Protein AF-A0A8T2HTM2-F1 (afdb_monomer)

Nearest PDB structures (foldseek):
  7n6g-assembly1_0A  TM=6.733E-01  e=2.653E-05  Chlamydomonas reinhardtii
  3au3-assembly1_A  TM=6.700E-01  e=3.590E-04  Homo sapiens
  3nmx-assembly1_A  TM=7.239E-01  e=1.504E-03  Homo sapiens
  5iz9-assembly1_A  TM=6.969E-01  e=1.159E-03  Homo sapiens
  3nmx-assembly2_B  TM=7.088E-01  e=1.504E-03  Homo sapiens

Solvent-accessible surface area (backbone atoms only — not comparable to full-atom values): 15487 Å² total; per-residue (Å²): 132,80,78,78,72,57,70,61,67,70,38,58,67,29,48,44,89,86,45,56,66,69,50,29,26,51,31,24,42,49,48,21,54,42,36,71,38,101,75,43,74,92,75,60,84,67,48,39,58,44,39,58,54,36,54,77,74,53,58,71,84,28,38,32,28,32,40,37,23,49,36,32,35,38,78,72,28,72,65,34,37,53,39,33,56,76,67,40,43,40,63,58,38,34,60,52,47,69,64,43,70,84,69,74,75,64,85,88,78,66,88,55,81,82,60,50,63,63,60,52,35,45,51,40,36,42,44,31,36,32,46,32,54,12,56,43,17,53,80,37,70,66,33,32,46,46,29,52,76,43,48,32,49,47,56,40,44,72,39,32,37,75,73,48,57,70,67,47,28,39,33,19,36,50,17,52,35,34,33,40,72,59,61,68,68,50,37,55,44,31,54,76,53,43,38,50,60,30,34,30,47,42,49,53,72,54,75,84,44,56,70,50,41,48,39,31,53,51,38,47,51,55,50,34,64,91,29,66,66,46,31,29,51,39,29,59,34,78,56,24,53,40,33,34,58,47,41,50,67,50,88,87,45,70,65,53,19,50,52,32,46,51,50,52,52,50,32,70,68,34,78,80,10,40,66,41,37,56,51,36,51,53,52,36,48,52,51,52,55,54,54,58,68,75,77,113

pLDDT: mean 88.99, std 13.49, range [41.53, 98.25]

Foldseek 3Di:
DPPPPDPLVVLLVCLDPPHDLVSLQVSLQVLLVQLPDPDHDPDCPCVLVSLLVSCVRDDLLRNLSSLSNLLSCLVRDPNSLVCCLVSLVLLSLLVLLVPLDQPLPDPPDDPPPVPPSNVVSSVSSLLSSLSSLLSQQQPDPSSLVSNVVSVVLLSLLVQLAPSHDPSSNLSSLSSLLSNLVDDPSSLVSNVVSVSLLSLLNQLQPDVVSVSSLLSSLSSLVSSLVVDLPSLQCQLQHPCSLLSLVVQLPDPPDPSSNVSSVVSLVSSCPRPNNPVSNVVNVVVSVVVVVVVVVVVD

Sequence (296 aa):
MSESVDPLSRIVKHLDTGAPPADQAAACATIAILCSQPTPPENLDGVCAKLLNLLAGSEEGVKPNVIAAISAGMEVSEQVYKDAITGGAAQKLVPLLTSAAPTAAAAENSTDQQKQPEVSASRQIILNSLTALGALGECSEEGRTSVLEAGGVPAVVAYCSPEHDVLIQEAAVDSICKLMSSGSGVKEAAEKAGIVSKLAELLSADQRKAEITVRALLGLGMVMAGSEQAQLELASAPGAVGALLSLMRQGDDGDIQHIAAGLFSGLASAPAAKEALAAAMRDAQKTAEATAKYVT

Radius of gyration: 21.96 Å; Cα contacts (8 Å, |Δi|>4): 406; chains: 1; bounding box: 68×34×60 Å

Mean predicted aligned error: 6.31 Å

Structure (mmCIF, N/CA/C/O backbone):
data_AF-A0A8T2HTM2-F1
#
_entry.id   AF-A0A8T2HTM2-F1
#
loop_
_atom_site.group_PDB
_atom_site.id
_atom_site.type_symbol
_atom_site.label_atom_id
_atom_site.label_alt_id
_atom_site.label_comp_id
_atom_site.label_asym_id
_atom_site.label_entity_id
_atom_site.label_seq_id
_atom_site.pdbx_PDB_ins_code
_atom_site.Cartn_x
_atom_site.Cartn_y
_atom_site.Cartn_z
_atom_site.occupancy
_atom_site.B_iso_or_equiv
_atom_site.auth_seq_id
_atom_site.auth_comp_id
_atom_site.auth_asym_id
_atom_site.auth_atom_id
_atom_site.pdbx_PDB_model_num
ATOM 1 N N . MET A 1 1 ? 33.139 -19.600 -30.888 1.00 45.28 1 MET A N 1
ATOM 2 C CA . MET A 1 1 ? 32.525 -19.254 -29.592 1.00 45.28 1 MET A CA 1
ATOM 3 C C . MET A 1 1 ? 31.295 -18.435 -29.923 1.00 45.28 1 MET A C 1
ATOM 5 O O . MET A 1 1 ? 31.455 -17.346 -30.451 1.00 45.28 1 MET A O 1
ATOM 9 N N . SER A 1 2 ? 30.096 -19.005 -29.796 1.00 46.28 2 SER A N 1
ATOM 10 C CA . SER A 1 2 ? 28.864 -18.236 -29.981 1.00 46.28 2 SER A CA 1
ATOM 11 C C . SER A 1 2 ? 28.732 -17.310 -28.782 1.00 46.28 2 SER A C 1
ATOM 13 O O . SER A 1 2 ? 28.625 -17.806 -27.661 1.00 46.28 2 SER A O 1
ATOM 15 N N . GLU A 1 3 ? 28.778 -15.997 -28.996 1.00 49.69 3 GLU A N 1
ATOM 16 C CA . GLU A 1 3 ? 28.312 -15.054 -27.984 1.00 49.69 3 GLU A CA 1
ATOM 17 C C . GLU A 1 3 ? 26.888 -15.467 -27.619 1.00 49.69 3 GLU A C 1
ATOM 19 O O . GLU A 1 3 ? 25.977 -15.452 -28.451 1.00 49.69 3 GLU A O 1
ATOM 24 N N . SER A 1 4 ? 26.725 -15.946 -26.389 1.00 55.75 4 SER A N 1
ATOM 25 C CA . SER A 1 4 ? 25.421 -16.122 -25.777 1.00 55.75 4 SER A CA 1
ATOM 26 C C . SER A 1 4 ? 24.817 -14.729 -25.685 1.00 55.75 4 SER A C 1
ATOM 28 O O . SER A 1 4 ? 25.101 -13.997 -24.742 1.00 55.75 4 SER A O 1
ATOM 30 N N . VAL A 1 5 ? 24.068 -14.326 -26.713 1.00 65.12 5 VAL A N 1
ATOM 31 C CA . VAL A 1 5 ? 23.350 -13.053 -26.704 1.00 65.12 5 VAL A CA 1
ATOM 32 C C . VAL A 1 5 ? 22.396 -13.107 -25.525 1.00 65.12 5 VAL A C 1
ATOM 34 O O . VAL A 1 5 ? 21.459 -13.908 -25.536 1.00 65.12 5 VAL A O 1
ATOM 37 N N . ASP A 1 6 ? 22.673 -12.278 -24.525 1.00 79.56 6 ASP A N 1
ATOM 38 C CA . ASP A 1 6 ? 21.862 -12.138 -23.327 1.00 79.56 6 ASP A CA 1
ATOM 39 C C . ASP A 1 6 ? 20.380 -11.955 -23.725 1.00 79.56 6 ASP A C 1
ATOM 41 O O . ASP A 1 6 ? 20.059 -11.017 -24.469 1.00 79.56 6 ASP A O 1
ATOM 45 N N . PRO A 1 7 ? 19.471 -12.858 -23.309 1.00 81.31 7 PRO A N 1
ATOM 46 C CA . PRO A 1 7 ? 18.052 -12.777 -23.639 1.00 81.31 7 PRO A CA 1
ATOM 47 C C . PRO A 1 7 ? 17.425 -11.424 -23.292 1.00 81.31 7 PRO A C 1
ATOM 49 O O . PRO A 1 7 ? 16.568 -10.951 -24.042 1.00 81.31 7 PRO A O 1
ATOM 52 N N . LEU A 1 8 ? 17.883 -10.769 -22.221 1.00 87.94 8 LEU A N 1
ATOM 53 C CA . LEU A 1 8 ? 17.363 -9.472 -21.806 1.00 87.94 8 LEU A CA 1
ATOM 54 C C . LEU A 1 8 ? 17.698 -8.375 -22.824 1.00 87.94 8 LEU A C 1
ATOM 56 O O . LEU A 1 8 ? 16.805 -7.620 -23.210 1.00 87.94 8 LEU A O 1
ATOM 60 N N . SER A 1 9 ? 18.923 -8.334 -23.356 1.00 87.38 9 SER A N 1
ATOM 61 C CA . SER A 1 9 ? 19.307 -7.377 -24.409 1.00 87.38 9 SER A CA 1
ATOM 62 C C . SER A 1 9 ? 18.376 -7.406 -25.635 1.00 87.38 9 SER A C 1
ATOM 64 O O . SER A 1 9 ? 18.071 -6.369 -26.231 1.00 87.38 9 SER A O 1
ATOM 66 N N . ARG A 1 10 ? 17.851 -8.590 -25.990 1.00 88.50 10 ARG A N 1
ATOM 67 C CA . ARG A 1 10 ? 16.891 -8.756 -27.094 1.00 88.50 10 ARG A CA 1
ATOM 68 C C . ARG A 1 10 ? 15.500 -8.250 -26.751 1.00 88.50 10 ARG A C 1
ATOM 70 O O . ARG A 1 10 ? 14.779 -7.893 -27.672 1.00 88.50 10 ARG A O 1
ATOM 77 N N . ILE A 1 11 ? 15.120 -8.248 -25.479 1.00 92.94 11 ILE A N 1
ATOM 78 C CA . ILE A 1 11 ? 13.822 -7.753 -25.015 1.00 92.94 11 ILE A CA 1
ATOM 79 C C . ILE A 1 11 ? 13.874 -6.228 -24.884 1.00 92.94 11 ILE A C 1
ATOM 81 O O . ILE A 1 11 ? 12.982 -5.535 -25.362 1.00 92.94 11 ILE A O 1
ATOM 85 N N . VAL A 1 12 ? 14.966 -5.691 -24.333 1.00 93.19 12 VAL A N 1
ATOM 86 C CA . VAL A 1 12 ? 15.137 -4.258 -24.049 1.00 93.19 12 VAL A CA 1
ATOM 87 C C . VAL A 1 12 ? 15.044 -3.378 -25.300 1.00 93.19 12 VAL A C 1
ATOM 89 O O . VAL A 1 12 ? 14.532 -2.264 -25.217 1.00 93.19 12 VAL A O 1
ATOM 92 N N . LYS A 1 13 ? 15.456 -3.868 -26.477 1.00 91.56 13 LYS A N 1
ATOM 93 C CA . LYS A 1 13 ? 15.298 -3.129 -27.749 1.00 91.56 13 LYS A CA 1
ATOM 94 C C . LYS A 1 13 ? 13.832 -2.828 -28.106 1.00 91.56 13 LYS A C 1
ATOM 96 O O . LYS A 1 13 ? 13.564 -1.902 -28.859 1.00 91.56 13 LYS A O 1
ATOM 101 N N . HIS A 1 14 ? 12.884 -3.614 -27.591 1.00 94.12 14 HIS A N 1
ATOM 102 C CA . HIS A 1 14 ? 11.454 -3.410 -27.828 1.00 94.12 14 HIS A CA 1
ATOM 103 C C . HIS A 1 14 ? 10.836 -2.386 -26.865 1.00 94.12 14 HIS A C 1
ATOM 105 O O . HIS A 1 14 ? 9.670 -2.047 -27.023 1.00 94.12 14 HIS A O 1
ATOM 111 N N . LEU A 1 15 ? 11.604 -1.859 -25.902 1.00 93.06 15 LEU A N 1
ATOM 112 C CA . LEU A 1 15 ? 11.170 -0.763 -25.027 1.00 93.06 15 LEU A CA 1
ATOM 113 C C . LEU A 1 15 ? 11.326 0.620 -25.674 1.00 93.06 15 LEU A C 1
ATOM 115 O O . LEU A 1 15 ? 10.903 1.619 -25.096 1.00 93.06 15 LEU A O 1
ATOM 119 N N . ASP A 1 16 ? 11.969 0.702 -26.839 1.00 90.00 16 ASP A N 1
ATOM 120 C CA . ASP A 1 16 ? 12.174 1.973 -27.522 1.00 90.00 16 ASP A CA 1
ATOM 121 C C . ASP A 1 16 ? 10.830 2.541 -28.012 1.00 90.00 16 ASP A C 1
ATOM 123 O O . ASP A 1 16 ? 9.940 1.814 -28.459 1.00 90.00 16 ASP A O 1
ATOM 127 N N . THR A 1 17 ? 10.680 3.867 -27.961 1.00 75.81 17 THR A N 1
ATOM 128 C CA . THR A 1 17 ? 9.414 4.564 -28.262 1.00 75.81 17 THR A CA 1
ATOM 129 C C . THR A 1 17 ? 8.926 4.386 -29.703 1.00 75.81 17 THR A C 1
ATOM 131 O O . THR A 1 17 ? 7.766 4.661 -29.987 1.00 75.81 17 THR A O 1
ATOM 134 N N . GLY A 1 18 ? 9.788 3.917 -30.612 1.00 83.69 18 GLY A N 1
ATOM 135 C CA . GLY A 1 18 ? 9.435 3.598 -31.998 1.00 83.69 18 GLY A CA 1
ATOM 136 C C . GLY A 1 18 ? 8.921 2.171 -32.225 1.00 83.69 18 GLY A C 1
ATOM 137 O O . GLY A 1 18 ? 8.529 1.854 -33.347 1.00 83.69 18 GLY A O 1
ATOM 138 N N . ALA A 1 19 ? 8.949 1.299 -31.213 1.00 91.75 19 ALA A N 1
ATOM 139 C CA . ALA A 1 19 ? 8.414 -0.056 -31.324 1.00 91.75 19 ALA A CA 1
ATOM 140 C C . ALA A 1 19 ? 6.869 -0.055 -31.294 1.00 91.75 19 ALA A C 1
ATOM 142 O O . ALA A 1 19 ? 6.272 0.818 -30.662 1.00 91.75 19 ALA A O 1
ATOM 143 N N . PRO A 1 20 ? 6.199 -1.026 -31.946 1.00 94.94 20 PRO A N 1
ATOM 144 C CA . PRO A 1 20 ? 4.749 -1.173 -31.852 1.00 94.94 20 PRO A CA 1
ATOM 145 C C . PRO A 1 20 ? 4.275 -1.316 -30.390 1.00 94.94 20 PRO A C 1
ATOM 147 O O . PRO A 1 20 ? 4.921 -2.039 -29.628 1.00 94.94 20 PRO A O 1
ATOM 150 N N . PRO A 1 21 ? 3.125 -0.731 -29.995 1.00 94.31 21 PRO A N 1
ATOM 151 C CA . PRO A 1 21 ? 2.608 -0.836 -28.625 1.00 94.31 21 PRO A CA 1
ATOM 152 C C . PRO A 1 21 ? 2.445 -2.279 -28.125 1.00 94.31 21 PRO A C 1
ATOM 154 O O . PRO A 1 21 ? 2.716 -2.575 -26.964 1.00 94.31 21 PRO A O 1
ATOM 157 N N . ALA A 1 22 ? 2.060 -3.204 -29.010 1.00 93.94 22 ALA A N 1
ATOM 158 C CA . ALA A 1 22 ? 1.960 -4.626 -28.679 1.00 93.94 22 ALA A CA 1
ATOM 159 C C . ALA A 1 22 ? 3.324 -5.244 -28.319 1.00 93.94 22 ALA A C 1
ATOM 161 O O . ALA A 1 22 ? 3.420 -6.006 -27.356 1.00 93.94 22 ALA A O 1
ATOM 162 N N . ASP A 1 23 ? 4.382 -4.875 -29.047 1.00 95.69 23 ASP A N 1
ATOM 163 C CA . ASP A 1 23 ? 5.746 -5.342 -28.788 1.00 95.69 23 ASP A CA 1
ATOM 164 C C . ASP A 1 23 ? 6.281 -4.751 -27.479 1.00 95.69 23 ASP A C 1
ATOM 166 O O . ASP A 1 23 ? 6.903 -5.461 -26.692 1.00 95.69 23 ASP A O 1
ATOM 170 N N . GLN A 1 24 ? 5.996 -3.470 -27.219 1.00 96.69 24 GLN A N 1
ATOM 171 C CA . GLN A 1 24 ? 6.338 -2.797 -25.963 1.00 96.69 24 GLN A CA 1
ATOM 172 C C . GLN A 1 24 ? 5.656 -3.473 -24.768 1.00 96.69 24 GLN A C 1
ATOM 174 O O . GLN A 1 24 ? 6.320 -3.828 -23.795 1.00 96.69 24 GLN A O 1
ATOM 179 N N . ALA A 1 25 ? 4.343 -3.712 -24.854 1.00 94.94 25 ALA A N 1
ATOM 180 C CA . ALA A 1 25 ? 3.585 -4.391 -23.808 1.00 94.94 25 ALA A CA 1
ATOM 181 C C . ALA A 1 25 ? 4.120 -5.809 -23.548 1.00 94.94 25 ALA A C 1
ATOM 183 O O . ALA A 1 25 ? 4.345 -6.177 -22.393 1.00 94.94 25 ALA A O 1
ATOM 184 N N . ALA A 1 26 ? 4.388 -6.581 -24.607 1.00 95.62 26 ALA A N 1
ATOM 185 C CA . ALA A 1 26 ? 4.958 -7.921 -24.500 1.00 95.62 26 ALA A CA 1
ATOM 186 C C . ALA A 1 26 ? 6.367 -7.906 -23.885 1.00 95.62 26 ALA A C 1
ATOM 188 O O . ALA A 1 26 ? 6.683 -8.751 -23.045 1.00 95.62 26 ALA A O 1
ATOM 189 N N . ALA A 1 27 ? 7.204 -6.935 -24.255 1.00 96.75 27 ALA A N 1
ATOM 190 C CA . ALA A 1 27 ? 8.538 -6.772 -23.692 1.00 96.75 27 ALA A CA 1
ATOM 191 C C . ALA A 1 27 ? 8.484 -6.450 -22.193 1.00 96.75 27 ALA A C 1
ATOM 193 O O . ALA A 1 27 ? 9.158 -7.112 -21.406 1.00 96.75 27 ALA A O 1
ATOM 194 N N . CYS A 1 28 ? 7.637 -5.503 -21.782 1.00 97.19 28 CYS A N 1
ATOM 195 C CA . CYS A 1 28 ? 7.432 -5.172 -20.373 1.00 97.19 28 CYS A CA 1
ATOM 196 C C . CYS A 1 28 ? 6.901 -6.367 -19.570 1.00 97.19 28 CYS A C 1
ATOM 198 O O . CYS A 1 28 ? 7.454 -6.686 -18.520 1.00 97.19 28 CYS A O 1
ATOM 200 N N . ALA A 1 29 ? 5.892 -7.078 -20.082 1.00 96.06 29 ALA A N 1
ATOM 201 C CA . ALA A 1 29 ? 5.366 -8.277 -19.431 1.00 96.06 29 ALA A CA 1
ATOM 202 C C . ALA A 1 29 ? 6.442 -9.367 -19.289 1.00 96.06 29 ALA A C 1
ATOM 204 O O . ALA A 1 29 ? 6.560 -9.996 -18.240 1.00 96.06 29 ALA A O 1
ATOM 205 N N . THR A 1 30 ? 7.275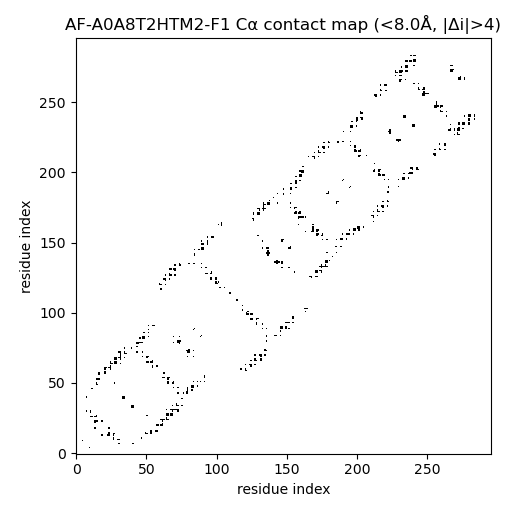 -9.552 -20.317 1.00 96.62 30 THR A N 1
ATOM 206 C CA . THR A 1 30 ? 8.385 -10.513 -20.276 1.00 96.62 30 THR A CA 1
ATOM 207 C C . THR A 1 30 ? 9.423 -10.121 -19.227 1.00 96.62 30 THR A C 1
ATOM 209 O O . THR A 1 30 ? 9.885 -10.986 -18.489 1.00 96.62 30 THR A O 1
ATOM 212 N N . ILE A 1 31 ? 9.766 -8.834 -19.112 1.00 96.62 31 ILE A N 1
ATOM 213 C CA . ILE A 1 31 ? 10.677 -8.342 -18.066 1.00 96.62 31 ILE A CA 1
ATOM 214 C C . ILE A 1 31 ? 10.096 -8.616 -16.679 1.00 96.62 31 ILE A C 1
ATOM 216 O O . ILE A 1 31 ? 10.800 -9.173 -15.843 1.00 96.62 31 ILE A O 1
ATOM 220 N N . ALA A 1 32 ? 8.817 -8.302 -16.451 1.00 96.56 32 ALA A N 1
ATOM 221 C CA . ALA A 1 32 ? 8.160 -8.592 -15.178 1.00 96.56 32 ALA A CA 1
ATOM 222 C C . ALA A 1 32 ? 8.229 -10.093 -14.836 1.00 96.56 32 ALA A C 1
ATOM 224 O O . ALA A 1 32 ? 8.661 -10.455 -13.746 1.00 96.56 32 ALA A O 1
ATOM 225 N N . ILE A 1 33 ? 7.908 -10.972 -15.796 1.00 95.62 33 ILE A N 1
ATOM 226 C CA . ILE A 1 33 ? 7.980 -12.433 -15.625 1.00 95.62 33 ILE A CA 1
ATOM 227 C C . ILE A 1 33 ? 9.400 -12.900 -15.297 1.00 95.62 33 ILE A C 1
ATOM 229 O O . ILE A 1 33 ? 9.560 -13.768 -14.439 1.00 95.62 33 ILE A O 1
ATOM 233 N N . LEU A 1 34 ? 10.416 -12.363 -15.982 1.00 94.81 34 LEU A N 1
ATOM 234 C CA . LEU A 1 34 ? 11.820 -12.708 -15.751 1.00 94.81 34 LEU A CA 1
ATOM 235 C C . LEU A 1 34 ? 12.277 -12.292 -14.351 1.00 94.81 34 LEU A C 1
ATOM 237 O O . LEU A 1 34 ? 12.940 -13.078 -13.680 1.00 94.81 34 LEU A O 1
ATOM 241 N N . CYS A 1 35 ? 11.890 -11.099 -13.895 1.00 95.25 35 CYS A N 1
ATOM 242 C CA . CYS A 1 35 ? 12.184 -10.635 -12.541 1.00 95.25 35 CYS A CA 1
ATOM 243 C C . CYS A 1 35 ? 11.482 -11.483 -11.470 1.00 95.25 35 CYS A C 1
ATOM 245 O O . CYS A 1 35 ? 12.037 -11.674 -10.400 1.00 95.25 35 CYS A O 1
ATOM 247 N N . SER A 1 36 ? 10.313 -12.062 -11.752 1.00 93.12 36 SER A N 1
ATOM 248 C CA . SER A 1 36 ? 9.615 -12.948 -10.806 1.00 93.12 36 SER A CA 1
ATOM 249 C C . SER A 1 36 ? 10.124 -14.400 -10.786 1.00 93.12 36 SER A C 1
ATOM 251 O O . SER A 1 36 ? 9.554 -15.235 -10.082 1.00 93.12 36 SER A O 1
ATOM 253 N N . GLN A 1 37 ? 11.152 -14.753 -11.568 1.00 92.88 37 GLN A N 1
ATOM 254 C CA . GLN A 1 37 ? 11.720 -16.107 -11.541 1.00 92.88 37 GLN A CA 1
ATOM 255 C C . GLN A 1 37 ? 12.616 -16.327 -10.310 1.00 92.88 37 GLN A C 1
ATOM 257 O O . GLN A 1 37 ? 13.217 -15.378 -9.815 1.00 92.88 37 GLN A O 1
ATOM 262 N N . PRO A 1 38 ? 12.818 -17.588 -9.866 1.00 91.94 38 PRO A N 1
ATOM 263 C CA . PRO A 1 38 ? 13.742 -17.904 -8.768 1.00 91.94 38 PRO A CA 1
ATOM 264 C C . PRO A 1 38 ? 15.187 -17.437 -9.004 1.00 91.94 38 PRO A C 1
ATOM 266 O O . PRO A 1 38 ? 15.941 -17.244 -8.055 1.00 91.94 38 PRO A O 1
ATOM 269 N N . THR A 1 39 ? 15.576 -17.288 -10.272 1.00 91.25 39 THR A N 1
ATOM 270 C CA . THR A 1 39 ? 16.874 -16.760 -10.704 1.00 91.25 39 THR A CA 1
ATOM 271 C C . THR A 1 39 ? 16.635 -15.588 -11.662 1.00 91.25 39 THR A C 1
ATOM 273 O O . THR A 1 39 ? 16.563 -15.812 -12.878 1.00 91.25 3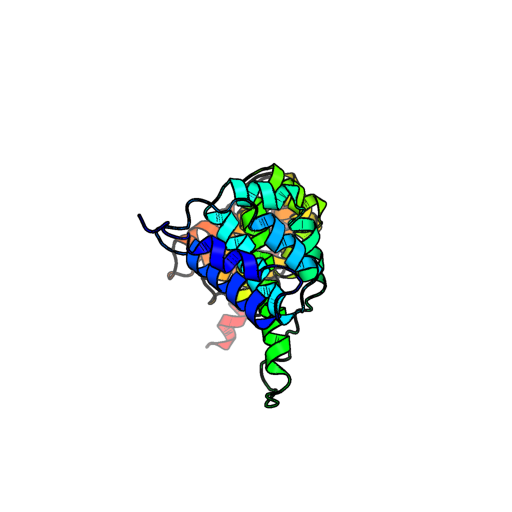9 THR A O 1
ATOM 276 N N . PRO A 1 40 ? 16.436 -14.363 -11.142 1.00 90.81 40 PRO A N 1
ATOM 277 C CA . PRO A 1 40 ? 16.204 -13.190 -11.975 1.00 90.81 40 PRO A CA 1
ATOM 278 C C . PRO A 1 40 ? 17.464 -12.821 -12.782 1.00 90.81 40 PRO A C 1
ATOM 280 O O . PRO A 1 40 ? 18.565 -13.266 -12.444 1.00 90.81 40 PRO A O 1
ATOM 283 N N . PRO A 1 41 ? 17.333 -12.017 -13.855 1.00 90.31 41 PRO A N 1
ATOM 284 C CA . PRO A 1 41 ? 18.482 -11.543 -14.624 1.00 90.31 41 PRO A CA 1
ATOM 285 C C . PRO A 1 41 ? 19.490 -10.785 -13.747 1.00 90.31 41 PRO A C 1
ATOM 287 O O . PRO A 1 41 ? 19.106 -9.898 -12.990 1.00 90.31 41 PRO A O 1
ATOM 290 N N . GLU A 1 42 ? 20.782 -11.099 -13.886 1.00 87.00 42 GLU A N 1
ATOM 291 C CA . GLU A 1 42 ? 21.848 -10.484 -13.075 1.00 87.00 42 GLU A CA 1
ATOM 292 C C . GLU A 1 42 ? 22.115 -9.014 -13.433 1.00 87.00 42 GLU A C 1
ATOM 294 O O . GLU A 1 42 ? 22.557 -8.242 -12.586 1.00 87.00 42 GLU A O 1
ATOM 299 N N . ASN A 1 43 ? 21.859 -8.618 -14.684 1.00 89.12 43 ASN A N 1
ATOM 300 C CA . ASN A 1 43 ? 22.100 -7.263 -15.170 1.00 89.12 43 ASN A CA 1
ATOM 301 C C . ASN A 1 43 ? 20.787 -6.640 -15.648 1.00 89.12 43 ASN A C 1
ATOM 303 O O . ASN A 1 43 ? 20.228 -7.089 -16.639 1.00 89.12 43 ASN A O 1
ATOM 307 N N . LEU A 1 44 ? 20.315 -5.600 -14.959 1.00 93.19 44 LEU A N 1
ATOM 308 C CA . LEU A 1 44 ? 19.128 -4.815 -15.324 1.00 93.19 44 LEU A CA 1
ATOM 309 C C . LEU A 1 44 ? 19.484 -3.340 -15.592 1.00 93.19 44 LEU A C 1
ATOM 311 O O . LEU A 1 44 ? 18.620 -2.460 -15.528 1.00 93.19 44 LEU A O 1
ATOM 315 N N . ASP A 1 45 ? 20.750 -3.059 -15.901 1.00 89.88 45 ASP A N 1
ATOM 316 C CA . ASP A 1 45 ? 21.272 -1.703 -16.041 1.00 89.88 45 ASP A CA 1
ATOM 317 C C . ASP A 1 45 ? 20.526 -0.927 -17.134 1.00 89.88 45 ASP A C 1
ATOM 319 O O . ASP A 1 45 ? 20.374 -1.369 -18.277 1.00 89.88 45 ASP A O 1
ATOM 323 N N . GLY A 1 46 ? 20.027 0.260 -16.779 1.00 91.88 46 GLY A N 1
ATOM 324 C CA . GLY A 1 46 ? 19.311 1.145 -17.700 1.00 91.88 46 GLY A CA 1
ATOM 325 C C . GLY A 1 46 ? 17.912 0.669 -18.115 1.00 91.88 46 GLY A C 1
ATOM 326 O O . GLY A 1 46 ? 17.204 1.414 -18.802 1.00 91.88 46 GLY A O 1
ATOM 327 N N . VAL A 1 47 ? 17.469 -0.520 -17.683 1.00 95.44 47 VAL A N 1
ATOM 328 C CA . VAL A 1 47 ? 16.111 -1.024 -17.948 1.00 95.44 47 VAL A CA 1
ATOM 329 C C . VAL A 1 47 ? 15.078 -0.102 -17.307 1.00 95.44 47 VAL A C 1
ATOM 331 O O . VAL A 1 47 ? 14.130 0.312 -17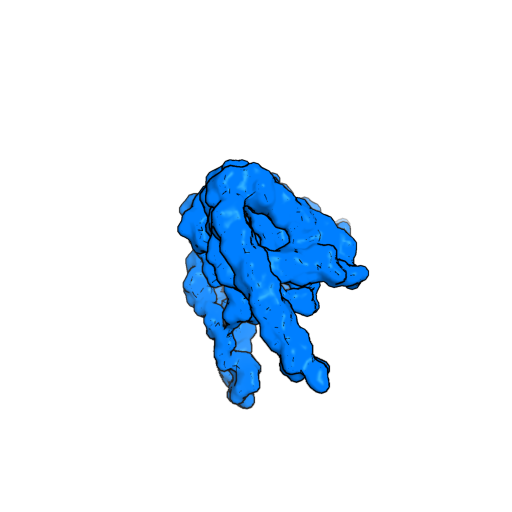.973 1.00 95.44 47 VAL A O 1
ATOM 334 N N . CYS A 1 48 ? 15.297 0.297 -16.052 1.00 96.81 48 CYS A N 1
ATOM 335 C CA . CYS A 1 48 ? 14.397 1.189 -15.321 1.00 96.81 48 CYS A CA 1
ATOM 336 C C . CYS A 1 48 ? 14.215 2.540 -16.031 1.00 96.81 48 CYS A C 1
ATOM 338 O O . CYS A 1 48 ? 13.089 2.970 -16.282 1.00 96.81 48 CYS A O 1
ATOM 340 N N . ALA A 1 49 ? 15.314 3.168 -16.462 1.00 95.94 49 ALA A N 1
ATOM 341 C CA . ALA A 1 49 ? 15.268 4.431 -17.197 1.00 95.94 49 ALA A CA 1
ATOM 342 C C . ALA A 1 49 ? 14.458 4.318 -18.503 1.00 95.94 49 ALA A C 1
ATOM 344 O O . ALA A 1 49 ? 13.662 5.204 -18.826 1.00 95.94 49 ALA A O 1
ATOM 345 N N . LYS A 1 50 ? 14.611 3.212 -19.246 1.00 96.38 50 LYS A N 1
ATOM 346 C CA . LYS A 1 50 ? 13.805 2.942 -20.448 1.00 96.38 50 LYS A CA 1
ATOM 347 C C . LYS A 1 50 ? 12.326 2.755 -20.114 1.00 96.38 50 LYS A C 1
ATOM 349 O O . LYS A 1 50 ? 11.489 3.363 -20.777 1.00 96.38 50 LYS A O 1
ATOM 354 N N . LEU A 1 51 ? 12.004 1.984 -19.075 1.00 97.81 51 LEU A N 1
ATOM 355 C CA . LEU A 1 51 ? 10.626 1.773 -18.625 1.00 97.81 51 LEU A CA 1
ATOM 356 C C . LEU A 1 51 ? 9.960 3.087 -18.191 1.00 97.81 51 LEU A C 1
ATOM 358 O O . LEU A 1 51 ? 8.838 3.363 -18.600 1.00 97.81 51 LEU A O 1
ATOM 362 N N . LEU A 1 52 ? 10.650 3.948 -17.441 1.00 97.12 52 LEU A N 1
ATOM 363 C CA . LEU A 1 52 ? 10.111 5.244 -17.008 1.00 97.12 52 LEU A CA 1
ATOM 364 C C . LEU A 1 52 ? 9.882 6.219 -18.170 1.00 97.12 52 LEU A C 1
ATOM 366 O O . LEU A 1 52 ? 8.913 6.985 -18.154 1.00 97.12 52 LEU A O 1
ATOM 370 N N . ASN A 1 53 ? 10.751 6.193 -19.183 1.00 95.75 53 ASN A N 1
ATOM 371 C CA . ASN A 1 53 ? 10.552 6.962 -20.412 1.00 95.75 53 ASN A CA 1
ATOM 372 C C . ASN A 1 53 ? 9.352 6.436 -21.205 1.00 95.75 53 ASN A C 1
ATOM 374 O O . ASN A 1 53 ? 8.528 7.224 -21.668 1.00 95.75 53 ASN A O 1
ATOM 378 N N . LEU A 1 54 ? 9.221 5.112 -21.305 1.00 96.31 54 LEU A N 1
ATOM 379 C CA . LEU A 1 54 ? 8.087 4.470 -21.956 1.00 96.31 54 LEU A CA 1
ATOM 380 C C . LEU A 1 54 ? 6.772 4.773 -21.222 1.00 96.31 54 LEU A C 1
ATOM 382 O O . LEU A 1 54 ? 5.779 5.098 -21.866 1.00 96.31 54 LEU A O 1
ATOM 386 N N . LEU A 1 55 ? 6.759 4.771 -19.886 1.00 96.12 55 LEU A N 1
ATOM 387 C CA . LEU A 1 55 ? 5.577 5.101 -19.079 1.00 96.12 55 LEU A CA 1
ATOM 388 C C . LEU A 1 55 ? 5.011 6.491 -19.408 1.00 96.12 55 LEU A C 1
ATOM 390 O O . LEU A 1 55 ? 3.798 6.672 -19.453 1.00 96.12 55 LEU A O 1
ATOM 394 N N . ALA A 1 56 ? 5.889 7.468 -19.655 1.00 91.06 56 ALA A N 1
ATOM 395 C CA . ALA A 1 56 ? 5.497 8.848 -19.928 1.00 91.06 56 ALA A CA 1
ATOM 396 C C . ALA A 1 56 ? 4.908 9.060 -21.335 1.00 91.06 56 ALA A C 1
ATOM 398 O O . ALA A 1 56 ? 4.148 10.006 -21.530 1.00 91.06 56 ALA A O 1
ATOM 399 N N . GLY A 1 57 ? 5.277 8.218 -22.306 1.00 87.94 57 GLY A N 1
ATOM 400 C CA . GLY A 1 57 ? 4.915 8.391 -23.718 1.00 87.94 57 GLY A CA 1
ATOM 401 C C . GLY A 1 57 ? 4.036 7.291 -24.313 1.00 87.94 57 GLY A C 1
ATOM 402 O O . GLY A 1 57 ? 3.726 7.363 -25.498 1.00 87.94 57 GLY A O 1
ATOM 403 N N . SER A 1 58 ? 3.673 6.269 -23.537 1.00 89.00 58 SER A N 1
ATOM 404 C CA . SER A 1 58 ? 2.956 5.093 -24.042 1.00 89.00 58 SER A CA 1
ATOM 405 C C . SER A 1 58 ? 1.434 5.208 -23.952 1.00 89.00 58 SER A C 1
ATOM 407 O O . SER A 1 58 ? 0.874 5.969 -23.159 1.00 89.00 58 SER A O 1
ATOM 409 N N . GLU A 1 59 ? 0.766 4.411 -24.785 1.00 90.19 59 GLU A N 1
ATOM 410 C CA . GLU A 1 59 ? -0.684 4.223 -24.769 1.00 90.19 59 GLU A CA 1
ATOM 411 C C . GLU A 1 59 ? -1.152 3.546 -23.469 1.00 90.19 59 GLU A C 1
ATOM 413 O O . GLU A 1 59 ? -0.414 2.772 -22.854 1.00 90.19 59 GLU A O 1
ATOM 418 N N . GLU A 1 60 ? -2.409 3.777 -23.074 1.00 87.81 60 GLU A N 1
ATOM 419 C CA . GLU A 1 60 ? -3.000 3.217 -21.842 1.00 87.81 60 GLU A CA 1
ATOM 420 C C . GLU A 1 60 ? -2.857 1.690 -21.734 1.00 87.81 60 GLU A C 1
ATOM 422 O O . GLU A 1 60 ? -2.629 1.169 -20.646 1.00 87.81 60 GLU A O 1
ATOM 427 N N . GLY A 1 61 ? -2.908 0.960 -22.854 1.00 89.50 61 GLY A N 1
ATOM 428 C CA . GLY A 1 61 ? -2.748 -0.499 -22.866 1.00 89.50 61 GLY A CA 1
ATOM 429 C C . GLY A 1 61 ? -1.339 -0.999 -22.514 1.00 89.50 61 GLY A C 1
ATOM 430 O O . GLY A 1 61 ? -1.171 -2.160 -22.144 1.00 89.50 61 GLY A O 1
ATOM 431 N N . VAL A 1 62 ? -0.317 -0.143 -22.602 1.00 94.38 62 VAL A N 1
ATOM 432 C CA . VAL A 1 62 ? 1.087 -0.500 -22.330 1.00 94.38 62 VAL A CA 1
ATOM 433 C C . VAL A 1 62 ? 1.453 -0.214 -20.872 1.00 94.38 62 VAL A C 1
ATOM 435 O O . VAL A 1 62 ? 2.179 -0.995 -20.250 1.00 94.38 62 VAL A O 1
ATOM 438 N N . LYS A 1 63 ? 0.905 0.866 -20.300 1.00 95.50 63 LYS A N 1
ATOM 439 C CA . LYS A 1 63 ? 1.220 1.353 -18.948 1.00 95.50 63 LYS A CA 1
ATOM 440 C C . LYS A 1 63 ? 1.138 0.288 -17.847 1.00 95.50 63 LYS A C 1
ATOM 442 O O . LYS A 1 63 ? 2.093 0.225 -17.072 1.00 95.50 63 LYS A O 1
ATOM 447 N N . PRO A 1 64 ? 0.104 -0.579 -17.759 1.00 95.50 64 PRO A N 1
ATOM 448 C CA . PRO A 1 64 ? 0.063 -1.582 -16.700 1.00 95.50 64 PRO A CA 1
ATOM 449 C C . PRO A 1 64 ? 1.297 -2.491 -16.698 1.00 95.50 64 PRO A C 1
ATOM 451 O O . PRO A 1 64 ? 1.883 -2.724 -15.641 1.00 95.50 64 PRO A O 1
ATOM 454 N N . ASN A 1 65 ? 1.740 -2.941 -17.876 1.00 96.62 65 ASN A N 1
ATOM 455 C CA . ASN A 1 65 ? 2.911 -3.808 -18.008 1.00 96.62 65 ASN A CA 1
ATOM 456 C C . ASN A 1 65 ? 4.207 -3.069 -17.662 1.00 96.62 65 ASN A C 1
ATOM 458 O O . ASN A 1 65 ? 5.099 -3.648 -17.048 1.00 96.62 65 ASN A O 1
ATOM 462 N N . VAL A 1 66 ? 4.310 -1.787 -18.025 1.00 97.94 66 VAL A N 1
ATOM 463 C CA . VAL A 1 66 ? 5.464 -0.948 -17.668 1.00 97.94 66 VAL A CA 1
ATOM 464 C C . VAL A 1 66 ? 5.586 -0.820 -16.151 1.00 97.94 66 VAL A C 1
ATOM 466 O O . VAL A 1 66 ? 6.668 -1.022 -15.608 1.00 97.94 66 VAL A O 1
ATOM 469 N N . ILE A 1 67 ? 4.478 -0.536 -15.460 1.00 98.12 67 ILE A N 1
ATOM 470 C CA . ILE A 1 67 ? 4.463 -0.388 -13.999 1.00 98.12 67 ILE A CA 1
ATOM 471 C C . ILE A 1 67 ? 4.811 -1.720 -13.321 1.00 98.12 67 ILE A C 1
ATOM 473 O O . ILE A 1 67 ? 5.632 -1.737 -12.407 1.00 98.12 67 ILE A O 1
ATOM 477 N N . ALA A 1 68 ? 4.256 -2.838 -13.805 1.00 97.44 68 ALA A N 1
ATOM 478 C CA . ALA A 1 68 ? 4.586 -4.171 -13.299 1.00 97.44 68 ALA A CA 1
ATOM 479 C C . ALA A 1 68 ? 6.079 -4.500 -13.463 1.00 97.44 68 ALA A C 1
ATOM 481 O O . ALA A 1 68 ? 6.703 -4.996 -12.530 1.00 97.44 68 ALA A O 1
ATOM 482 N N . ALA A 1 69 ? 6.668 -4.179 -14.619 1.00 97.94 69 ALA A N 1
ATOM 483 C CA . ALA A 1 69 ? 8.089 -4.396 -14.878 1.00 97.94 69 ALA A CA 1
ATOM 484 C C . ALA A 1 69 ? 8.987 -3.550 -13.963 1.00 97.94 69 ALA A C 1
ATOM 486 O O . ALA A 1 69 ? 9.992 -4.055 -13.466 1.00 97.94 69 ALA A O 1
ATOM 487 N N . ILE A 1 70 ? 8.617 -2.287 -13.709 1.00 97.94 70 ILE A N 1
ATOM 488 C CA . ILE A 1 70 ? 9.328 -1.427 -12.751 1.00 97.94 70 ILE A CA 1
ATOM 489 C C . ILE A 1 70 ? 9.238 -2.038 -11.349 1.00 97.94 70 ILE A C 1
ATOM 491 O O . ILE A 1 70 ? 10.272 -2.231 -10.719 1.00 97.94 70 ILE A O 1
ATOM 495 N N . SER A 1 71 ? 8.033 -2.390 -10.889 1.00 96.75 71 SER A N 1
ATOM 496 C CA . SER A 1 71 ? 7.817 -2.978 -9.559 1.00 96.75 71 SER A CA 1
ATOM 497 C C . SER A 1 71 ? 8.634 -4.253 -9.359 1.00 96.75 71 SER A C 1
ATOM 499 O O . SER A 1 71 ? 9.428 -4.326 -8.427 1.00 96.75 71 SER A O 1
ATOM 501 N N . ALA A 1 72 ? 8.512 -5.218 -10.274 1.00 96.56 72 ALA A N 1
ATOM 502 C CA . ALA A 1 72 ? 9.236 -6.484 -10.192 1.00 96.56 72 ALA A CA 1
ATOM 503 C C . ALA A 1 72 ? 10.759 -6.284 -10.269 1.00 96.56 72 ALA A C 1
ATOM 505 O O . ALA A 1 72 ? 11.514 -6.979 -9.598 1.00 96.56 72 ALA A O 1
ATOM 506 N N . GLY A 1 73 ? 11.229 -5.316 -11.064 1.00 96.31 73 GLY A N 1
ATOM 507 C CA . GLY A 1 73 ? 12.646 -4.972 -11.135 1.00 96.31 73 GLY A CA 1
ATOM 508 C C . GLY A 1 73 ? 13.197 -4.396 -9.826 1.00 96.31 73 GLY A C 1
ATOM 509 O O . GLY A 1 73 ? 14.314 -4.741 -9.447 1.00 96.31 73 GLY A O 1
ATOM 510 N N . MET A 1 74 ? 12.425 -3.561 -9.117 1.00 95.94 74 MET A N 1
ATOM 511 C CA . MET A 1 74 ? 12.832 -3.008 -7.816 1.00 95.94 74 MET A CA 1
ATOM 512 C C . MET A 1 74 ? 12.987 -4.093 -6.744 1.00 95.94 74 MET A C 1
ATOM 514 O O . MET A 1 74 ? 13.869 -3.979 -5.899 1.00 95.94 74 MET A O 1
ATOM 518 N N . GLU A 1 75 ? 12.171 -5.149 -6.793 1.00 93.44 75 GLU A N 1
ATOM 519 C CA . GLU A 1 75 ? 12.227 -6.259 -5.830 1.00 93.44 75 GLU A CA 1
ATOM 520 C C . GLU A 1 75 ? 13.497 -7.112 -5.967 1.00 93.44 75 GLU A C 1
ATOM 522 O O . GLU A 1 75 ? 13.958 -7.692 -4.985 1.00 93.44 75 GLU A O 1
ATOM 527 N N . VAL A 1 76 ? 14.083 -7.183 -7.168 1.00 94.88 76 VAL A N 1
ATOM 528 C CA . VAL A 1 76 ? 15.234 -8.059 -7.451 1.00 94.88 76 VAL A CA 1
ATOM 529 C C . VAL A 1 76 ? 16.549 -7.325 -7.698 1.00 94.88 76 VAL A C 1
ATOM 531 O O . VAL A 1 76 ? 17.597 -7.966 -7.761 1.00 94.88 76 VAL A O 1
ATOM 534 N N . SER A 1 77 ? 16.531 -5.997 -7.843 1.00 95.06 77 SER A N 1
ATOM 535 C CA . SER A 1 77 ? 17.730 -5.207 -8.127 1.00 95.06 77 SER A CA 1
ATOM 536 C C . SER A 1 77 ? 17.745 -3.869 -7.393 1.00 95.06 77 SER A C 1
ATOM 538 O O . SER A 1 77 ? 16.962 -2.959 -7.672 1.00 95.06 77 SER A O 1
ATOM 540 N N . GLU A 1 78 ? 18.741 -3.706 -6.517 1.00 94.50 78 GLU A N 1
ATOM 541 C CA . GLU A 1 78 ? 19.019 -2.439 -5.828 1.00 94.50 78 GLU A CA 1
ATOM 542 C C . GLU A 1 78 ? 19.311 -1.301 -6.821 1.00 94.50 78 GLU A C 1
ATOM 544 O O . GLU A 1 78 ? 18.940 -0.150 -6.582 1.00 94.50 78 GLU A O 1
ATOM 549 N N . GLN A 1 79 ? 19.945 -1.607 -7.959 1.00 94.81 79 GLN A N 1
ATOM 550 C CA . GLN A 1 79 ? 20.214 -0.605 -8.988 1.00 94.81 79 GLN A CA 1
ATOM 551 C C . GLN A 1 79 ? 18.915 -0.124 -9.643 1.00 94.81 79 GLN A C 1
ATOM 553 O O . GLN A 1 79 ? 18.723 1.080 -9.780 1.00 94.81 79 GLN A O 1
ATOM 558 N N . VAL A 1 80 ? 17.986 -1.031 -9.970 1.00 96.62 80 VAL A N 1
ATOM 559 C CA . VAL A 1 80 ? 16.666 -0.656 -10.509 1.00 96.62 80 VAL A CA 1
ATOM 560 C C . VAL A 1 80 ? 15.881 0.189 -9.509 1.00 96.62 80 VAL A C 1
ATOM 562 O O . VAL A 1 80 ? 15.261 1.174 -9.907 1.00 96.62 80 VAL A O 1
ATOM 565 N N . TYR A 1 81 ? 15.945 -0.145 -8.219 1.00 96.75 81 TYR A N 1
ATOM 566 C CA . TYR A 1 81 ? 15.351 0.661 -7.153 1.00 96.75 81 TYR A CA 1
ATOM 567 C C . TYR A 1 81 ? 15.933 2.086 -7.099 1.00 96.75 81 TYR A C 1
ATOM 569 O O . TYR A 1 81 ? 15.185 3.067 -7.112 1.00 96.75 81 TYR A O 1
ATOM 577 N N . LYS A 1 82 ? 17.264 2.233 -7.126 1.00 96.62 82 LYS A N 1
ATOM 578 C CA . LYS A 1 82 ? 17.927 3.553 -7.167 1.00 96.62 82 LYS A CA 1
ATOM 579 C C . LYS A 1 82 ? 17.576 4.338 -8.431 1.00 96.62 82 LYS A C 1
ATOM 581 O O . LYS A 1 82 ? 17.313 5.542 -8.362 1.00 96.62 82 LYS A O 1
ATOM 586 N N . ASP A 1 83 ? 17.525 3.664 -9.575 1.00 97.38 83 ASP A N 1
ATOM 587 C CA . ASP A 1 83 ? 17.115 4.258 -10.847 1.00 97.38 83 ASP A CA 1
ATOM 588 C C . ASP A 1 83 ? 15.643 4.699 -10.809 1.00 97.38 83 ASP A C 1
ATOM 590 O O . ASP A 1 83 ? 15.296 5.735 -11.371 1.00 97.38 83 ASP A O 1
ATOM 594 N N . ALA A 1 84 ? 14.772 3.961 -10.113 1.00 98.06 84 ALA A N 1
ATOM 595 C CA . ALA A 1 84 ? 13.364 4.316 -9.960 1.00 98.06 84 ALA A CA 1
ATOM 596 C C . ALA A 1 84 ? 13.193 5.599 -9.136 1.00 98.06 84 ALA A C 1
ATOM 598 O O . ALA A 1 84 ? 12.432 6.488 -9.528 1.00 98.06 84 ALA A O 1
ATOM 599 N N . ILE A 1 85 ? 13.939 5.738 -8.035 1.00 98.00 85 ILE A N 1
ATOM 600 C CA . ILE A 1 85 ? 13.945 6.966 -7.227 1.00 98.00 85 ILE A CA 1
ATOM 601 C C . ILE A 1 85 ? 14.467 8.143 -8.054 1.00 98.00 85 ILE A C 1
ATOM 603 O O . ILE A 1 85 ? 13.784 9.158 -8.185 1.00 98.00 85 ILE A O 1
ATOM 607 N N . THR A 1 86 ? 15.663 8.010 -8.631 1.00 97.50 86 THR A N 1
ATOM 608 C CA . THR A 1 86 ? 16.327 9.106 -9.359 1.00 97.50 86 THR A CA 1
ATOM 609 C C . THR A 1 86 ? 15.598 9.484 -10.649 1.00 97.50 86 THR A C 1
ATOM 611 O O . THR A 1 86 ? 15.568 10.656 -11.022 1.00 97.50 86 THR A O 1
ATOM 614 N N . GLY A 1 87 ? 14.952 8.518 -11.304 1.00 97.38 87 GLY A N 1
ATOM 615 C CA . GLY A 1 87 ? 14.111 8.716 -12.483 1.00 97.38 87 GLY A CA 1
ATOM 616 C C . GLY A 1 87 ? 12.707 9.257 -12.184 1.00 97.38 87 GLY A C 1
ATOM 617 O O . GLY A 1 87 ? 11.921 9.464 -13.115 1.00 97.38 87 GLY A O 1
ATOM 618 N N . GLY A 1 88 ? 12.379 9.494 -10.911 1.00 97.81 88 GLY A N 1
ATOM 619 C CA . GLY A 1 88 ? 11.115 10.090 -10.491 1.00 97.81 88 GLY A CA 1
ATOM 620 C C . GLY A 1 88 ? 9.908 9.172 -10.688 1.00 97.81 88 GLY A C 1
ATOM 621 O O . GLY A 1 88 ? 8.864 9.611 -11.178 1.00 97.81 88 GLY A O 1
ATOM 622 N N . ALA A 1 89 ? 10.045 7.884 -10.354 1.00 98.25 89 ALA A N 1
ATOM 623 C CA . ALA A 1 89 ? 8.961 6.910 -10.470 1.00 98.25 89 ALA A CA 1
ATOM 624 C C . ALA A 1 89 ? 7.708 7.360 -9.704 1.00 98.25 89 ALA A C 1
ATOM 626 O O . ALA A 1 89 ? 6.618 7.348 -10.273 1.00 98.25 89 ALA A O 1
ATOM 627 N N . ALA A 1 90 ? 7.851 7.846 -8.466 1.00 98.19 90 ALA A N 1
ATOM 628 C CA . ALA A 1 90 ? 6.727 8.339 -7.671 1.00 98.19 90 ALA A CA 1
ATOM 629 C C . ALA A 1 90 ? 5.963 9.473 -8.382 1.00 98.19 90 ALA A C 1
ATOM 631 O O . ALA A 1 90 ? 4.742 9.416 -8.515 1.00 98.19 90 ALA A O 1
ATOM 632 N N . GLN A 1 91 ? 6.678 10.457 -8.936 1.00 98.12 91 GLN A N 1
ATOM 633 C CA . GLN A 1 91 ? 6.096 11.606 -9.638 1.00 98.12 91 GLN A CA 1
ATOM 634 C C . GLN A 1 91 ? 5.364 11.203 -10.927 1.00 98.12 91 GLN A C 1
ATOM 636 O O . GLN A 1 91 ? 4.508 11.946 -11.401 1.00 98.12 91 GLN A O 1
ATOM 641 N N . LYS A 1 92 ? 5.681 10.034 -11.498 1.00 98.00 92 LYS A N 1
ATOM 642 C CA . LYS A 1 92 ? 4.983 9.474 -12.665 1.00 98.00 92 LYS A CA 1
ATOM 643 C C . LYS A 1 92 ? 3.816 8.568 -12.273 1.00 98.00 92 LYS A C 1
ATOM 645 O O . LYS A 1 92 ? 2.793 8.594 -12.947 1.00 98.00 92 LYS A O 1
ATOM 650 N N . LEU A 1 93 ? 3.949 7.791 -11.199 1.00 98.00 93 LEU A N 1
ATOM 651 C CA . LEU A 1 93 ? 2.931 6.839 -10.745 1.00 98.00 93 LEU A CA 1
ATOM 652 C C . LEU A 1 93 ? 1.747 7.526 -10.060 1.00 98.00 93 LEU A C 1
ATOM 654 O O . LEU A 1 93 ? 0.603 7.157 -10.314 1.00 98.00 93 LEU A O 1
ATOM 658 N N . VAL A 1 94 ? 1.988 8.550 -9.235 1.00 97.56 94 VAL A N 1
ATOM 659 C CA . VAL A 1 94 ? 0.910 9.225 -8.490 1.00 97.56 94 VAL A CA 1
ATOM 660 C C . VAL A 1 94 ? -0.141 9.854 -9.419 1.00 97.56 94 VAL A C 1
ATOM 662 O O . VAL A 1 94 ? -1.326 9.609 -9.195 1.00 97.56 94 VAL A O 1
ATOM 665 N N . PRO A 1 95 ? 0.217 10.586 -10.494 1.00 95.94 95 PRO A N 1
ATOM 666 C CA . PRO A 1 95 ? -0.774 11.096 -11.443 1.00 95.94 95 PRO A CA 1
ATOM 667 C C . PRO A 1 95 ? -1.578 10.002 -12.157 1.00 95.94 95 PRO A C 1
ATOM 669 O O . PRO A 1 95 ? -2.748 10.209 -12.475 1.00 95.94 95 PRO A O 1
ATOM 672 N N . LEU A 1 96 ? -0.981 8.833 -12.415 1.00 94.75 96 LEU A N 1
ATOM 673 C CA . LEU A 1 96 ? -1.697 7.700 -13.013 1.00 94.75 96 LEU A CA 1
ATOM 674 C C . LEU A 1 96 ? -2.712 7.121 -12.026 1.00 94.75 96 LEU A C 1
ATOM 676 O O . LEU A 1 96 ? -3.855 6.876 -12.395 1.00 94.75 96 LEU A O 1
ATOM 680 N N . LEU A 1 97 ? -2.321 6.984 -10.759 1.00 93.69 97 LEU A N 1
ATOM 681 C CA . LEU A 1 97 ? -3.204 6.517 -9.697 1.00 93.69 97 LEU A CA 1
ATOM 682 C C . LEU A 1 97 ? -4.368 7.488 -9.435 1.00 93.69 97 LEU A C 1
ATOM 684 O O . LEU A 1 97 ? -5.476 7.044 -9.159 1.00 93.69 97 LEU A O 1
ATOM 688 N N . THR A 1 98 ? -4.158 8.802 -9.528 1.00 90.62 98 THR A N 1
ATOM 689 C CA . THR A 1 98 ? -5.229 9.792 -9.298 1.00 90.62 98 THR A CA 1
ATOM 690 C C . THR A 1 98 ? -6.144 9.995 -10.504 1.00 90.62 98 THR A C 1
ATOM 692 O O . THR A 1 98 ? -7.304 10.362 -10.330 1.00 90.62 98 THR A O 1
ATOM 695 N N . SER A 1 99 ? -5.646 9.762 -11.720 1.00 87.56 99 SER A N 1
ATOM 696 C CA . SER A 1 99 ? -6.435 9.882 -12.953 1.00 87.56 99 SER A CA 1
ATOM 697 C C . SER A 1 99 ? -7.202 8.610 -13.314 1.00 87.56 99 SER A C 1
ATOM 699 O O . SER A 1 99 ? -8.252 8.697 -13.955 1.00 87.56 99 SER A O 1
ATOM 701 N N . ALA A 1 100 ? -6.726 7.439 -12.886 1.00 78.94 100 ALA A N 1
ATOM 702 C CA . ALA A 1 100 ? -7.442 6.184 -13.042 1.00 78.94 100 ALA A CA 1
ATOM 703 C C . ALA A 1 100 ? -8.656 6.168 -12.101 1.00 78.94 100 ALA A C 1
ATOM 705 O O . ALA A 1 100 ? -8.558 5.774 -10.947 1.00 78.94 100 ALA A O 1
ATOM 706 N N . ALA A 1 101 ? -9.812 6.640 -12.569 1.00 62.44 101 ALA A N 1
ATOM 707 C CA . ALA A 1 101 ? -11.014 6.662 -11.745 1.00 62.44 101 ALA A CA 1
ATOM 708 C C . ALA A 1 101 ? -11.399 5.230 -11.311 1.00 62.44 101 ALA A C 1
ATOM 710 O O . ALA A 1 101 ? -11.558 4.357 -12.174 1.00 62.44 101 ALA A O 1
ATOM 711 N N . PRO A 1 102 ? -11.623 4.978 -10.009 1.00 56.25 102 PRO A N 1
ATOM 712 C CA . PRO A 1 102 ? -12.229 3.737 -9.558 1.00 56.25 102 PRO A CA 1
ATOM 713 C C . PRO A 1 102 ? -13.686 3.724 -10.025 1.00 56.25 102 PRO A C 1
ATOM 715 O O . PRO A 1 102 ? -14.577 4.304 -9.408 1.00 56.25 102 PRO A O 1
ATOM 718 N N . THR A 1 103 ? -13.953 3.104 -11.171 1.00 52.06 103 THR A N 1
ATOM 719 C CA . THR A 1 103 ? -15.324 2.927 -11.655 1.00 52.06 103 THR A CA 1
ATOM 720 C C . THR A 1 103 ? -15.949 1.728 -10.948 1.00 52.06 103 THR A C 1
ATOM 722 O O . THR A 1 103 ? -16.055 0.637 -11.499 1.00 52.06 103 THR A O 1
ATOM 725 N N . ALA A 1 104 ? -16.411 1.951 -9.717 1.00 43.66 104 ALA A N 1
ATOM 726 C CA . ALA A 1 104 ? -17.059 0.958 -8.853 1.00 43.66 104 ALA A CA 1
ATOM 727 C C . ALA A 1 104 ? -18.385 0.363 -9.401 1.00 43.66 104 ALA A C 1
ATOM 729 O O . ALA A 1 104 ? -19.056 -0.383 -8.701 1.00 43.66 104 ALA A O 1
ATOM 730 N N . ALA A 1 105 ? -18.794 0.656 -10.643 1.00 42.25 105 ALA A N 1
ATOM 731 C CA . ALA A 1 105 ? -20.118 0.287 -11.162 1.00 42.25 105 ALA A CA 1
ATOM 732 C C . ALA A 1 105 ? -20.135 -0.399 -12.544 1.00 42.25 105 ALA A C 1
ATOM 734 O O . ALA A 1 105 ? -21.208 -0.756 -13.027 1.00 42.25 105 ALA A O 1
ATOM 735 N N . ALA A 1 106 ? -18.997 -0.589 -13.221 1.00 43.31 106 ALA A N 1
ATOM 736 C CA . ALA A 1 106 ? -19.022 -1.038 -14.622 1.00 43.31 106 ALA A CA 1
ATOM 737 C C . ALA A 1 106 ? -19.033 -2.569 -14.818 1.00 43.31 106 ALA A C 1
ATOM 739 O O . ALA A 1 106 ? -19.395 -3.034 -15.902 1.00 43.31 106 ALA A O 1
ATOM 740 N N . ALA A 1 107 ? -18.650 -3.354 -13.805 1.00 43.75 107 ALA A N 1
ATOM 741 C CA . ALA A 1 107 ? -18.343 -4.774 -13.993 1.00 43.75 107 ALA A CA 1
ATOM 742 C C . ALA A 1 107 ? -19.538 -5.735 -13.857 1.00 43.75 107 ALA A C 1
ATOM 744 O O . ALA A 1 107 ? -19.477 -6.825 -14.417 1.00 43.75 107 ALA A O 1
ATOM 745 N N . GLU A 1 108 ? -20.631 -5.367 -13.180 1.00 43.00 108 GLU A N 1
ATOM 746 C CA . GLU A 1 108 ? -21.675 -6.359 -12.863 1.00 43.00 108 GLU A CA 1
ATOM 747 C C . GLU A 1 108 ? -22.816 -6.484 -13.889 1.00 43.00 108 GLU A C 1
ATOM 749 O O . GLU A 1 108 ? -23.601 -7.415 -13.769 1.00 43.00 108 GLU A O 1
ATOM 754 N N . ASN A 1 109 ? -22.919 -5.637 -14.929 1.00 41.53 109 ASN A N 1
ATOM 755 C CA . ASN A 1 109 ? -24.057 -5.716 -15.875 1.00 41.53 109 ASN A CA 1
ATOM 756 C C . ASN A 1 109 ? -23.785 -5.359 -17.354 1.00 41.53 109 ASN A C 1
ATOM 758 O O . ASN A 1 109 ? -24.731 -5.260 -18.137 1.00 41.53 109 ASN A O 1
ATOM 762 N N . SER A 1 110 ? -22.535 -5.183 -17.791 1.00 45.31 110 SER A N 1
ATOM 763 C CA . SER A 1 110 ? -22.261 -4.806 -19.191 1.00 45.31 110 SER A CA 1
ATOM 764 C C . SER A 1 110 ? -21.951 -6.033 -20.058 1.00 45.31 110 SER A C 1
ATOM 766 O O . SER A 1 110 ? -20.835 -6.542 -20.055 1.00 45.31 110 SER A O 1
ATOM 768 N N . THR A 1 111 ? -22.935 -6.491 -20.836 1.00 49.28 111 THR A N 1
ATOM 769 C CA . THR A 1 111 ? -22.782 -7.516 -21.894 1.00 49.28 111 THR A CA 1
ATOM 770 C C . THR A 1 111 ? -22.076 -6.992 -23.156 1.00 49.28 111 THR A C 1
ATOM 772 O O . THR A 1 111 ? -21.829 -7.758 -24.088 1.00 49.28 111 THR A O 1
ATOM 775 N N . ASP A 1 112 ? -21.689 -5.714 -23.181 1.00 46.66 112 ASP A N 1
ATOM 776 C CA . ASP A 1 112 ? -20.962 -5.097 -24.290 1.00 46.66 112 ASP A CA 1
ATOM 777 C C . ASP A 1 112 ? -19.460 -5.418 -24.234 1.00 46.66 112 ASP A C 1
ATOM 779 O O . ASP A 1 112 ? -18.675 -4.775 -23.532 1.00 46.66 112 ASP A O 1
ATOM 783 N N . GLN A 1 113 ? -19.044 -6.388 -25.053 1.00 45.56 113 GLN A N 1
ATOM 784 C CA . GLN A 1 113 ? -17.650 -6.834 -25.218 1.00 45.56 113 GLN A CA 1
ATOM 785 C C . GLN A 1 113 ? -16.673 -5.721 -25.660 1.00 45.56 113 GLN A C 1
ATOM 787 O O . GLN A 1 113 ? -15.462 -5.909 -25.594 1.00 45.56 113 GLN A O 1
ATOM 792 N N . GLN A 1 114 ? -17.160 -4.543 -26.069 1.00 46.84 114 GLN A N 1
ATOM 793 C CA . GLN A 1 114 ? -16.320 -3.404 -26.462 1.00 46.84 114 GLN A CA 1
ATOM 794 C C . GLN A 1 114 ? -15.877 -2.497 -25.297 1.00 46.84 114 GLN A C 1
ATOM 796 O O . GLN A 1 114 ? -14.886 -1.792 -25.452 1.00 46.84 114 GLN A O 1
ATOM 801 N N . LYS A 1 115 ? -16.534 -2.530 -24.125 1.00 47.03 115 LYS A N 1
ATOM 802 C CA . LYS A 1 115 ? -16.142 -1.732 -22.935 1.00 47.03 115 LYS A CA 1
ATOM 803 C C . LYS A 1 115 ? -15.195 -2.454 -21.969 1.00 47.03 115 LYS A C 1
ATOM 805 O O . LYS A 1 115 ? -14.665 -1.838 -21.050 1.00 47.03 115 LYS A O 1
ATOM 810 N N . GLN A 1 116 ? -14.974 -3.751 -22.162 1.00 49.00 116 GLN A N 1
ATOM 811 C CA . GLN A 1 116 ? -14.144 -4.569 -21.274 1.00 49.00 116 GLN A CA 1
ATOM 812 C C . GLN A 1 116 ? -12.630 -4.256 -21.281 1.00 49.00 116 GLN A C 1
ATOM 814 O O . GLN A 1 116 ? -12.038 -4.308 -20.200 1.00 49.00 116 GLN A O 1
ATOM 819 N N . PRO A 1 117 ? -11.966 -3.925 -22.411 1.00 55.53 117 PRO A N 1
ATOM 820 C CA . PRO A 1 117 ? -10.508 -3.787 -22.403 1.00 55.53 117 PRO A CA 1
ATOM 821 C C . PRO A 1 117 ? -10.026 -2.550 -21.628 1.00 55.53 117 PRO A C 1
ATOM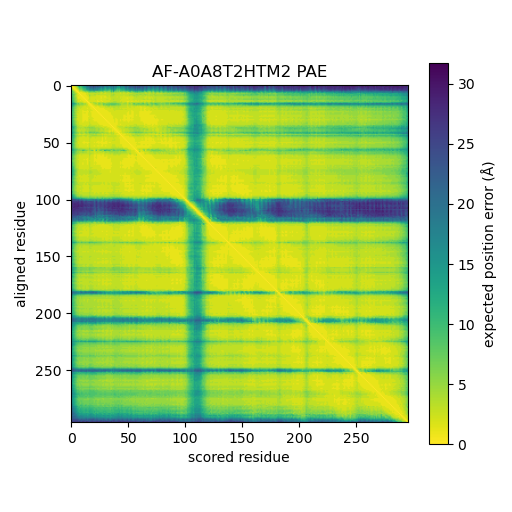 823 O O . PRO A 1 117 ? -9.089 -2.669 -20.840 1.00 55.53 117 PRO A O 1
ATOM 826 N N . GLU A 1 118 ? -10.698 -1.400 -21.764 1.00 53.53 118 GLU A N 1
ATOM 827 C CA . GLU A 1 118 ? -10.325 -0.155 -21.067 1.00 53.53 118 GLU A CA 1
ATOM 828 C C . GLU A 1 118 ? -10.520 -0.258 -19.548 1.00 53.53 118 GLU A C 1
ATOM 830 O O . GLU A 1 118 ? -9.620 0.087 -18.783 1.00 53.53 118 GLU A O 1
ATOM 835 N N . VAL A 1 119 ? -11.645 -0.831 -19.103 1.00 58.00 119 VAL A N 1
ATOM 836 C CA . VAL A 1 119 ? -11.918 -1.071 -17.673 1.00 58.00 119 VAL A CA 1
ATOM 837 C C . VAL A 1 119 ? -10.877 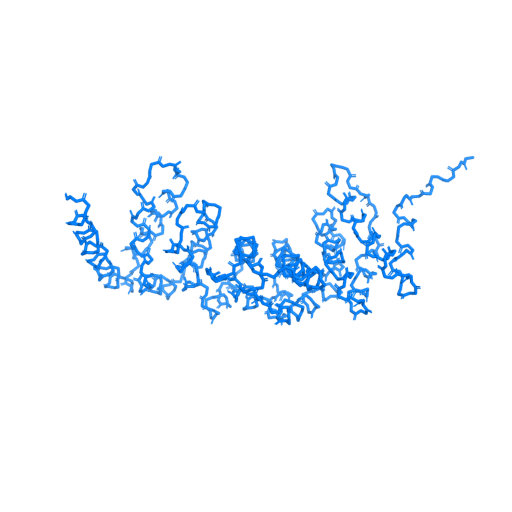-2.024 -17.066 1.00 58.00 119 VAL A C 1
ATOM 839 O O . VAL A 1 119 ? -10.472 -1.849 -15.917 1.00 58.00 119 VAL A O 1
ATOM 842 N N . SER A 1 120 ? -10.377 -2.997 -17.841 1.00 74.81 120 SER A N 1
ATOM 843 C CA . SER A 1 120 ? -9.313 -3.900 -17.386 1.00 74.81 120 SER A CA 1
ATOM 844 C C . SER A 1 120 ? -7.954 -3.202 -17.250 1.00 74.81 120 SER A C 1
ATOM 846 O O . SER A 1 120 ? -7.229 -3.473 -16.292 1.00 74.81 120 SER A O 1
ATOM 848 N N . ALA A 1 121 ? -7.629 -2.276 -18.159 1.00 79.81 121 ALA A N 1
ATOM 849 C CA . ALA A 1 121 ? -6.359 -1.558 -18.159 1.00 79.81 121 ALA A CA 1
ATOM 850 C C . ALA A 1 121 ? -6.291 -0.544 -17.012 1.00 79.81 121 ALA A C 1
ATOM 852 O O . ALA A 1 121 ? -5.327 -0.561 -16.249 1.00 79.81 121 ALA A O 1
ATOM 853 N N . SER A 1 122 ? -7.337 0.270 -16.812 1.00 87.62 122 SER A N 1
ATOM 854 C CA . SER A 1 122 ? -7.390 1.221 -15.692 1.00 87.62 122 SER A CA 1
ATOM 855 C C . SER A 1 122 ? -7.287 0.511 -14.343 1.00 87.62 122 SER A C 1
ATOM 857 O O . SER A 1 122 ? -6.546 0.950 -13.466 1.00 87.62 122 SER A O 1
ATOM 859 N N . ARG A 1 123 ? -7.955 -0.639 -14.194 1.00 90.56 123 ARG A N 1
ATOM 860 C CA . ARG A 1 123 ? -7.856 -1.460 -12.984 1.00 90.56 123 ARG A CA 1
ATOM 861 C C . ARG A 1 123 ? -6.437 -1.976 -12.736 1.00 90.56 123 ARG A C 1
ATOM 863 O O . ARG A 1 123 ? -5.959 -1.921 -11.607 1.00 90.56 123 ARG A O 1
ATOM 870 N N . GLN A 1 124 ? -5.753 -2.465 -13.771 1.00 92.81 124 GLN A N 1
ATOM 871 C CA . GLN A 1 124 ? -4.369 -2.932 -13.638 1.00 92.81 124 GLN A CA 1
ATOM 872 C C . GLN A 1 124 ? -3.395 -1.780 -13.367 1.00 92.81 124 GLN A C 1
ATOM 874 O O . GLN A 1 124 ? -2.454 -1.961 -12.601 1.00 92.81 124 GLN A O 1
ATOM 879 N N . ILE A 1 125 ? -3.629 -0.591 -13.935 1.00 95.06 125 ILE A N 1
ATOM 880 C CA . ILE A 1 125 ? -2.853 0.612 -13.607 1.00 95.06 125 ILE A CA 1
ATOM 881 C C . ILE A 1 125 ? -2.975 0.920 -12.115 1.00 95.06 125 ILE A C 1
ATOM 883 O O . ILE A 1 125 ? -1.946 1.117 -11.474 1.00 95.06 125 ILE A O 1
ATOM 887 N N . ILE A 1 126 ? -4.190 0.916 -11.553 1.00 95.88 126 ILE A N 1
ATOM 888 C CA . ILE A 1 126 ? -4.408 1.144 -10.114 1.00 95.88 126 ILE A CA 1
ATOM 889 C C . ILE A 1 126 ? -3.637 0.112 -9.289 1.00 95.88 126 ILE A C 1
ATOM 891 O O . ILE A 1 126 ? -2.793 0.496 -8.483 1.00 95.88 126 ILE A O 1
ATOM 895 N N . LEU A 1 127 ? -3.873 -1.184 -9.523 1.00 96.00 127 LEU A N 1
ATOM 896 C CA . LEU A 1 127 ? -3.232 -2.264 -8.763 1.00 96.00 127 LEU A CA 1
ATOM 897 C C . LEU A 1 127 ? -1.704 -2.164 -8.814 1.00 96.00 127 LEU A C 1
ATOM 899 O O . LEU A 1 127 ? -1.054 -2.095 -7.774 1.00 96.00 127 LEU A O 1
ATOM 903 N N . ASN A 1 128 ? -1.137 -2.067 -10.016 1.00 97.00 128 ASN A N 1
ATOM 904 C CA . ASN A 1 128 ? 0.311 -2.040 -10.188 1.00 97.00 128 ASN A CA 1
ATOM 905 C C . ASN A 1 128 ? 0.920 -0.753 -9.612 1.00 97.00 128 ASN A C 1
ATOM 907 O O . ASN A 1 128 ? 2.032 -0.791 -9.092 1.00 97.00 128 ASN A O 1
ATOM 911 N N . SER A 1 129 ? 0.204 0.378 -9.663 1.00 97.94 129 SER A N 1
ATOM 912 C CA . SER A 1 129 ? 0.678 1.639 -9.075 1.00 97.94 129 SER A CA 1
ATOM 913 C C . SER A 1 129 ? 0.690 1.577 -7.551 1.00 97.94 129 SER A C 1
ATOM 915 O O . SER A 1 129 ? 1.658 2.022 -6.942 1.00 97.94 129 SER A O 1
ATOM 917 N N . LEU A 1 130 ? -0.346 1.000 -6.931 1.00 98.00 130 LEU A N 1
ATOM 918 C CA . LEU A 1 130 ? -0.392 0.785 -5.482 1.00 98.00 130 LEU A CA 1
ATOM 919 C C . LEU A 1 130 ? 0.772 -0.109 -5.034 1.00 98.00 130 LEU A C 1
ATOM 921 O O . LEU A 1 130 ? 1.504 0.265 -4.115 1.00 98.00 130 LEU A O 1
ATOM 925 N N . THR A 1 131 ? 1.000 -1.232 -5.722 1.00 97.12 131 THR A N 1
ATOM 926 C CA . THR A 1 131 ? 2.122 -2.137 -5.434 1.00 97.12 131 THR A CA 1
ATOM 927 C C . THR A 1 131 ? 3.472 -1.439 -5.599 1.00 97.12 131 THR A C 1
ATOM 929 O O . THR A 1 131 ? 4.286 -1.470 -4.677 1.00 97.12 131 THR A O 1
ATOM 932 N N . ALA A 1 132 ? 3.692 -0.745 -6.720 1.00 97.75 132 ALA A N 1
ATOM 933 C CA . ALA A 1 132 ? 4.957 -0.075 -7.004 1.00 97.75 132 ALA A CA 1
ATOM 934 C C . ALA A 1 132 ? 5.262 1.058 -6.010 1.00 97.75 132 ALA A C 1
ATOM 936 O O . ALA A 1 132 ? 6.402 1.190 -5.572 1.00 97.75 132 ALA A O 1
ATOM 937 N N . LEU A 1 133 ? 4.263 1.858 -5.616 1.00 98.00 133 LEU A N 1
ATOM 938 C CA . LEU A 1 133 ? 4.433 2.908 -4.602 1.00 98.00 133 LEU A CA 1
ATOM 939 C C . LEU A 1 133 ? 4.746 2.323 -3.218 1.00 98.00 133 LEU A C 1
ATOM 941 O O . LEU A 1 133 ? 5.586 2.869 -2.505 1.00 98.00 133 LEU A O 1
ATOM 945 N N . GLY A 1 134 ? 4.108 1.204 -2.860 1.00 96.81 134 GLY A N 1
ATOM 946 C CA . GLY A 1 134 ? 4.391 0.483 -1.619 1.00 96.81 134 GLY A CA 1
ATOM 947 C C . GLY A 1 134 ? 5.824 -0.046 -1.588 1.00 96.81 134 GLY A C 1
ATOM 948 O O . GLY A 1 134 ? 6.556 0.241 -0.645 1.00 96.81 134 GLY A O 1
ATOM 949 N N . ALA A 1 135 ? 6.249 -0.738 -2.650 1.00 95.56 135 ALA A N 1
ATOM 950 C CA . ALA A 1 135 ? 7.612 -1.251 -2.796 1.00 95.56 135 ALA A CA 1
ATOM 951 C C . ALA A 1 135 ? 8.659 -0.124 -2.761 1.00 95.56 135 ALA A C 1
ATOM 953 O O . ALA A 1 135 ? 9.666 -0.230 -2.065 1.00 95.56 135 ALA A O 1
ATOM 954 N N . LEU A 1 136 ? 8.389 0.998 -3.440 1.00 95.88 136 LEU A N 1
ATOM 955 C CA . LEU A 1 136 ? 9.281 2.158 -3.437 1.00 95.88 136 LEU A CA 1
ATOM 956 C C . LEU A 1 136 ? 9.480 2.723 -2.021 1.00 95.88 136 LEU A C 1
ATOM 958 O O . LEU A 1 136 ? 10.574 3.156 -1.680 1.00 95.88 136 LEU A O 1
ATOM 962 N N . GLY A 1 137 ? 8.439 2.717 -1.187 1.00 94.31 137 GLY A N 1
ATOM 963 C CA . GLY A 1 137 ? 8.515 3.190 0.194 1.00 94.31 137 GLY A CA 1
ATOM 964 C C . GLY A 1 137 ? 9.002 2.160 1.215 1.00 94.31 137 GLY A C 1
ATOM 965 O O . GLY A 1 137 ? 9.393 2.521 2.322 1.00 94.31 137 GLY A O 1
ATOM 966 N N . GLU A 1 138 ? 8.981 0.873 0.907 1.00 92.25 138 GLU A N 1
ATOM 967 C CA . GLU A 1 138 ? 9.386 -0.153 1.870 1.00 92.25 138 GLU A CA 1
ATOM 968 C C . GLU A 1 138 ? 10.911 -0.186 2.049 1.00 92.25 138 GLU A C 1
ATOM 970 O O . GLU A 1 138 ? 11.413 -0.241 3.174 1.00 92.25 138 GLU A O 1
ATOM 975 N N . CYS A 1 139 ? 11.652 -0.079 0.943 1.00 85.69 139 CYS A N 1
ATOM 976 C CA . CYS A 1 139 ? 13.077 -0.400 0.906 1.00 85.69 139 CYS A CA 1
ATOM 977 C C . CYS A 1 139 ? 13.999 0.654 1.546 1.00 85.69 139 CYS A C 1
ATOM 979 O O . CYS A 1 139 ? 15.062 0.286 2.049 1.00 85.69 139 CYS A O 1
ATOM 981 N N . SER A 1 140 ? 13.656 1.950 1.532 1.00 92.44 140 SER A N 1
ATOM 982 C CA . SER A 1 140 ? 14.515 2.997 2.114 1.00 92.44 140 SER A CA 1
ATOM 983 C C . SER A 1 140 ? 13.777 4.287 2.495 1.00 92.44 140 SER A C 1
ATOM 985 O O . SER A 1 140 ? 12.637 4.530 2.097 1.00 92.44 140 SER A O 1
ATOM 987 N N . GLU A 1 141 ? 14.439 5.142 3.281 1.00 94.00 141 GLU A N 1
ATOM 988 C CA . GLU A 1 141 ? 13.919 6.461 3.661 1.00 94.00 141 GLU A CA 1
ATOM 989 C C . GLU A 1 141 ? 13.822 7.416 2.462 1.00 94.00 141 GLU A C 1
ATOM 991 O O . GLU A 1 141 ? 12.851 8.163 2.345 1.00 94.00 141 GLU A O 1
ATOM 996 N N . GLU A 1 142 ? 14.775 7.356 1.532 1.00 95.19 142 GLU A N 1
ATOM 997 C CA . GLU A 1 142 ? 14.761 8.142 0.296 1.00 95.19 142 GLU A CA 1
ATOM 998 C C . GLU A 1 142 ? 13.571 7.762 -0.590 1.00 95.19 142 GLU A C 1
ATOM 1000 O O . GLU A 1 142 ? 12.895 8.639 -1.129 1.00 95.19 142 GLU A O 1
ATOM 1005 N N . GLY A 1 143 ? 13.272 6.464 -0.697 1.00 96.19 143 GLY A N 1
ATOM 1006 C CA . GLY A 1 143 ? 12.104 5.970 -1.421 1.00 96.19 143 GLY A CA 1
ATOM 1007 C C . GLY A 1 143 ? 10.793 6.463 -0.807 1.00 96.19 143 GLY A C 1
ATOM 1008 O O . GLY A 1 143 ? 9.956 7.031 -1.512 1.00 96.19 143 GLY A O 1
ATOM 1009 N N . ARG A 1 144 ? 10.650 6.376 0.526 1.00 95.69 144 ARG A N 1
ATOM 1010 C CA . ARG A 1 144 ? 9.497 6.959 1.248 1.00 95.69 144 ARG A CA 1
ATOM 1011 C C . ARG A 1 144 ? 9.366 8.453 1.029 1.00 95.69 144 ARG A C 1
ATOM 1013 O O . ARG A 1 144 ? 8.259 8.933 0.801 1.00 95.69 144 ARG A O 1
ATOM 1020 N N . THR A 1 145 ? 10.478 9.177 1.102 1.00 96.19 145 THR A N 1
ATOM 1021 C CA . THR A 1 145 ? 10.502 10.629 0.903 1.00 96.19 145 THR A CA 1
ATOM 1022 C C . THR A 1 145 ? 10.043 10.974 -0.509 1.00 96.19 145 THR A C 1
ATOM 1024 O O . THR A 1 145 ? 9.164 11.814 -0.666 1.00 96.19 145 THR A O 1
ATOM 1027 N N . SER A 1 146 ? 10.519 10.243 -1.522 1.00 97.50 146 SER A N 1
ATOM 1028 C CA . SER A 1 146 ? 10.077 10.410 -2.910 1.00 97.50 146 SER A CA 1
ATOM 1029 C C . SER A 1 146 ? 8.569 10.180 -3.077 1.00 97.50 146 SER A C 1
ATOM 1031 O O . SER A 1 146 ? 7.886 10.985 -3.714 1.00 97.50 146 SER A O 1
ATOM 1033 N N . VAL A 1 147 ? 8.012 9.133 -2.452 1.00 98.00 147 VAL A N 1
ATOM 1034 C CA . VAL A 1 147 ? 6.558 8.879 -2.456 1.00 98.00 147 VAL A CA 1
ATOM 1035 C C . VAL A 1 147 ? 5.790 9.992 -1.738 1.00 98.00 147 VAL A C 1
ATOM 1037 O O . VAL A 1 147 ? 4.759 10.448 -2.236 1.00 98.00 147 VAL A O 1
ATOM 1040 N N . LEU A 1 148 ? 6.278 10.446 -0.583 1.00 97.06 148 LEU A N 1
ATOM 1041 C CA . LEU A 1 148 ? 5.652 11.502 0.209 1.00 97.06 148 LEU A CA 1
ATOM 1042 C C . LEU A 1 148 ? 5.616 12.835 -0.553 1.00 97.06 148 LEU A C 1
ATOM 1044 O O . LEU A 1 148 ? 4.551 13.439 -0.672 1.00 97.06 148 LEU A O 1
ATOM 1048 N N . GLU A 1 149 ? 6.748 13.264 -1.109 1.00 97.38 149 GLU A N 1
ATOM 1049 C CA . GLU A 1 149 ? 6.882 14.509 -1.876 1.00 97.38 149 GLU A CA 1
ATOM 1050 C C . GLU A 1 149 ? 6.051 14.498 -3.163 1.00 97.38 149 GLU A C 1
ATOM 1052 O O . GLU A 1 149 ? 5.526 15.533 -3.573 1.00 97.38 149 GLU A O 1
ATOM 1057 N N . ALA A 1 150 ? 5.873 13.327 -3.780 1.00 97.94 150 ALA A N 1
ATOM 1058 C CA . ALA A 1 150 ? 4.995 13.158 -4.934 1.00 97.94 150 ALA A CA 1
ATOM 1059 C C . ALA A 1 150 ? 3.494 13.188 -4.581 1.00 97.94 150 ALA A C 1
ATOM 1061 O O . ALA A 1 150 ? 2.663 13.117 -5.485 1.00 97.94 150 ALA A O 1
ATOM 1062 N N . GLY A 1 151 ? 3.122 13.265 -3.297 1.00 97.62 151 GLY A N 1
ATOM 1063 C CA . GLY A 1 151 ? 1.729 13.182 -2.851 1.00 97.62 151 GLY A CA 1
ATOM 1064 C C . GLY A 1 151 ? 1.156 11.761 -2.894 1.00 97.62 151 GLY A C 1
ATOM 1065 O O . GLY A 1 151 ? -0.059 11.585 -2.961 1.00 97.62 151 GLY A O 1
ATOM 1066 N N . GLY A 1 152 ? 2.009 10.734 -2.857 1.00 97.62 152 GLY A N 1
ATOM 1067 C CA . GLY A 1 152 ? 1.589 9.339 -2.973 1.00 97.62 152 GLY A CA 1
ATOM 1068 C C . GLY A 1 152 ? 0.801 8.832 -1.771 1.00 97.62 152 GLY A C 1
ATOM 1069 O O . GLY A 1 152 ? -0.138 8.068 -1.952 1.00 97.62 152 GLY A O 1
ATOM 1070 N N . VAL A 1 153 ? 1.101 9.308 -0.558 1.00 97.62 153 VAL A N 1
ATOM 1071 C CA . VAL A 1 153 ? 0.375 8.902 0.659 1.00 97.62 153 VAL A CA 1
ATOM 1072 C C . VAL A 1 153 ? -1.127 9.211 0.569 1.00 97.62 153 VAL A C 1
ATOM 1074 O O . VAL A 1 153 ? -1.913 8.265 0.611 1.00 97.62 153 VAL A O 1
ATOM 1077 N N . PRO A 1 154 ? -1.574 10.472 0.385 1.00 97.25 154 PRO A N 1
ATOM 1078 C CA . PRO A 1 154 ? -3.004 10.751 0.245 1.00 97.25 154 PRO A CA 1
ATOM 1079 C C . PRO A 1 154 ? -3.631 10.056 -0.974 1.00 97.25 154 PRO A C 1
ATOM 1081 O O . PRO A 1 154 ? -4.795 9.666 -0.909 1.00 97.25 154 PRO A O 1
ATOM 1084 N N . ALA A 1 155 ? -2.870 9.846 -2.057 1.00 97.06 155 ALA A N 1
ATOM 1085 C CA . ALA A 1 155 ? -3.356 9.111 -3.222 1.00 97.06 155 ALA A CA 1
ATOM 1086 C C . ALA A 1 155 ? -3.656 7.637 -2.898 1.00 97.06 155 ALA A C 1
ATOM 1088 O O . ALA A 1 155 ? -4.713 7.147 -3.275 1.00 97.06 155 ALA A O 1
ATOM 1089 N N . VAL A 1 156 ? -2.783 6.946 -2.157 1.00 97.69 156 VAL A N 1
ATOM 1090 C CA . VAL A 1 156 ? -3.006 5.558 -1.712 1.00 97.69 156 VAL A CA 1
ATOM 1091 C C . VAL A 1 156 ? -4.171 5.476 -0.717 1.00 97.69 156 VAL A C 1
ATOM 1093 O O . VAL A 1 156 ? -5.022 4.594 -0.837 1.00 97.69 156 VAL A O 1
ATOM 1096 N N . VAL A 1 157 ? -4.269 6.418 0.231 1.00 97.50 157 VAL A N 1
ATOM 1097 C CA . VAL A 1 157 ? -5.348 6.442 1.242 1.00 97.50 157 VAL A CA 1
ATOM 1098 C C . VAL A 1 157 ? -6.738 6.535 0.598 1.00 97.50 157 VAL A C 1
ATOM 1100 O O . VAL A 1 157 ? -7.675 5.898 1.077 1.00 97.50 157 VAL A O 1
ATOM 1103 N N . ALA A 1 158 ? -6.879 7.238 -0.531 1.00 95.62 158 ALA A N 1
ATOM 1104 C CA . ALA A 1 158 ? -8.145 7.328 -1.268 1.00 95.62 158 ALA A CA 1
ATOM 1105 C C . ALA A 1 158 ? -8.683 5.962 -1.758 1.00 95.62 158 ALA A C 1
ATOM 1107 O O . ALA A 1 158 ? -9.890 5.811 -1.977 1.00 95.62 158 ALA A O 1
ATOM 1108 N N . TYR A 1 159 ? -7.810 4.957 -1.887 1.00 95.44 159 TYR A N 1
ATOM 1109 C CA . TYR A 1 159 ? -8.168 3.591 -2.280 1.00 95.44 159 TYR A CA 1
ATOM 1110 C C . TYR A 1 159 ? -8.422 2.644 -1.097 1.00 95.44 159 TYR A C 1
ATOM 1112 O O . TYR A 1 159 ? -8.852 1.510 -1.298 1.00 95.44 159 TYR A O 1
ATOM 1120 N N . CYS A 1 160 ? -8.251 3.100 0.145 1.00 94.88 160 CYS A N 1
ATOM 1121 C CA . CYS A 1 160 ? -8.577 2.328 1.348 1.00 94.88 160 CYS A CA 1
ATOM 1122 C C . CYS A 1 160 ? -10.078 2.436 1.691 1.00 94.88 160 CYS A C 1
ATOM 1124 O O . CYS A 1 160 ? -10.439 2.841 2.787 1.00 94.88 160 CYS A O 1
ATOM 1126 N N . SER A 1 161 ? -10.974 2.134 0.750 1.00 90.19 161 SER A N 1
ATOM 1127 C CA . SER A 1 161 ? -12.427 2.309 0.921 1.00 90.19 161 SER A CA 1
ATOM 1128 C C . SER A 1 161 ? -13.187 1.016 0.625 1.00 90.19 161 SER A C 1
ATOM 1130 O O . SER A 1 161 ? -12.846 0.340 -0.351 1.00 90.19 161 SER A O 1
ATOM 1132 N N . PRO A 1 162 ? -14.248 0.682 1.388 1.00 89.00 162 PRO A N 1
ATOM 1133 C CA . PRO A 1 162 ? -15.079 -0.490 1.113 1.00 89.00 162 PRO A CA 1
ATOM 1134 C C . PRO A 1 162 ? -15.816 -0.428 -0.237 1.00 89.00 162 PRO A C 1
ATOM 1136 O O . PRO A 1 162 ? -16.314 -1.454 -0.693 1.00 89.00 162 PRO A O 1
ATOM 1139 N N . GLU A 1 163 ? -15.877 0.745 -0.876 1.00 88.06 163 GLU A N 1
ATOM 1140 C CA . GLU A 1 163 ? -16.503 0.954 -2.191 1.00 88.06 163 GLU A CA 1
ATOM 1141 C C . GLU A 1 163 ? -15.689 0.380 -3.362 1.00 88.06 163 GLU A C 1
ATOM 1143 O O . GLU A 1 163 ? -16.232 0.173 -4.447 1.00 88.06 163 GLU A O 1
ATOM 1148 N N . HIS A 1 164 ? -14.393 0.123 -3.166 1.00 88.25 164 HIS A N 1
ATOM 1149 C CA . HIS A 1 164 ? -13.525 -0.415 -4.218 1.00 88.25 164 HIS A CA 1
ATOM 1150 C C . HIS A 1 164 ? -13.632 -1.934 -4.322 1.00 88.25 164 HIS A C 1
ATOM 1152 O O . HIS A 1 164 ? -14.127 -2.598 -3.415 1.00 88.25 164 HIS A O 1
ATOM 1158 N N . ASP A 1 165 ? -13.133 -2.524 -5.407 1.00 87.56 165 ASP A N 1
ATOM 1159 C CA . ASP A 1 165 ? -13.051 -3.982 -5.482 1.00 87.56 165 ASP A CA 1
ATOM 1160 C C . ASP A 1 165 ? -12.032 -4.552 -4.478 1.00 87.56 165 ASP A C 1
ATOM 1162 O O . ASP A 1 165 ? -11.085 -3.878 -4.076 1.00 87.56 165 ASP A O 1
ATOM 1166 N N . VAL A 1 166 ? -12.226 -5.811 -4.078 1.00 88.88 166 VAL A N 1
ATOM 1167 C CA . VAL A 1 166 ? -11.442 -6.482 -3.023 1.00 88.88 166 VAL A CA 1
ATOM 1168 C C . VAL A 1 166 ? -9.935 -6.429 -3.269 1.00 88.88 166 VAL A C 1
ATOM 1170 O O . VAL A 1 166 ? -9.183 -6.213 -2.325 1.00 88.88 166 VAL A O 1
ATOM 1173 N N . LEU A 1 167 ? -9.484 -6.584 -4.516 1.00 90.81 167 LEU A N 1
ATOM 1174 C CA . LEU A 1 167 ? -8.049 -6.590 -4.808 1.00 90.81 167 LEU A CA 1
ATOM 1175 C C . LEU A 1 167 ? -7.465 -5.176 -4.746 1.00 90.81 167 LEU A C 1
ATOM 1177 O O . LEU A 1 167 ? -6.330 -5.010 -4.314 1.00 90.81 167 LEU A O 1
ATOM 1181 N N . ILE A 1 168 ? -8.232 -4.152 -5.139 1.00 93.56 168 ILE A N 1
ATOM 1182 C CA . ILE A 1 168 ? -7.823 -2.752 -4.952 1.00 93.56 168 ILE A CA 1
ATOM 1183 C C . ILE A 1 168 ? -7.748 -2.418 -3.461 1.00 93.56 168 ILE A C 1
ATOM 1185 O O . ILE A 1 168 ? -6.770 -1.807 -3.036 1.00 93.56 168 ILE A O 1
ATOM 1189 N N . GLN A 1 169 ? -8.739 -2.844 -2.670 1.00 93.38 169 GLN A N 1
ATOM 1190 C CA . GLN A 1 169 ? -8.717 -2.667 -1.215 1.00 93.38 169 GLN A CA 1
ATOM 1191 C C . GLN A 1 169 ? -7.459 -3.302 -0.615 1.00 93.38 169 GLN A C 1
ATOM 1193 O O . GLN A 1 169 ? -6.726 -2.641 0.115 1.00 93.38 169 GLN A O 1
ATOM 1198 N N . GLU A 1 170 ? -7.180 -4.561 -0.953 1.00 93.25 170 GLU A N 1
ATOM 1199 C CA . GLU A 1 170 ? -6.005 -5.270 -0.452 1.00 93.25 170 GLU A CA 1
ATOM 1200 C C . GLU A 1 170 ? -4.704 -4.564 -0.848 1.00 93.25 170 GLU A C 1
ATOM 1202 O O . GLU A 1 170 ? -3.889 -4.269 0.024 1.00 93.25 170 GLU A O 1
ATOM 1207 N N . ALA A 1 171 ? -4.533 -4.230 -2.131 1.00 95.31 171 ALA A N 1
ATOM 1208 C CA . ALA A 1 171 ? -3.333 -3.560 -2.625 1.00 95.31 171 ALA A CA 1
ATOM 1209 C C . ALA A 1 171 ? -3.133 -2.177 -1.985 1.00 95.31 171 ALA A C 1
ATOM 1211 O O . ALA A 1 171 ? -2.003 -1.798 -1.682 1.00 95.31 171 ALA A O 1
ATOM 1212 N N . ALA A 1 172 ? -4.210 -1.424 -1.751 1.00 97.06 172 ALA A N 1
ATOM 1213 C CA . ALA A 1 172 ? -4.133 -0.105 -1.133 1.00 97.06 172 ALA A CA 1
ATOM 1214 C C . ALA A 1 172 ? -3.715 -0.191 0.337 1.00 97.06 172 ALA A C 1
ATOM 1216 O O . ALA A 1 172 ? -2.818 0.540 0.763 1.00 97.06 172 ALA A O 1
ATOM 1217 N N . VAL A 1 173 ? -4.319 -1.111 1.097 1.00 96.38 173 VAL A N 1
ATOM 1218 C CA . VAL A 1 173 ? -3.971 -1.301 2.509 1.00 96.38 173 VAL A CA 1
ATOM 1219 C C . VAL A 1 173 ? -2.560 -1.890 2.648 1.00 96.38 173 VAL A C 1
ATOM 1221 O O . VAL A 1 173 ? -1.795 -1.451 3.502 1.00 96.38 173 VAL A O 1
ATOM 1224 N N . ASP A 1 174 ? -2.160 -2.822 1.778 1.00 96.44 174 ASP A N 1
ATOM 1225 C CA . ASP A 1 174 ? -0.789 -3.350 1.740 1.00 96.44 174 ASP A CA 1
ATOM 1226 C C . ASP A 1 174 ? 0.235 -2.239 1.463 1.00 96.44 174 ASP A C 1
ATOM 1228 O O . ASP A 1 174 ? 1.213 -2.078 2.195 1.00 96.44 174 ASP A O 1
ATOM 1232 N N . SER A 1 175 ? -0.042 -1.408 0.455 1.00 97.12 175 SER A N 1
ATOM 1233 C CA . SER A 1 175 ? 0.801 -0.281 0.057 1.00 97.12 175 SER A CA 1
ATOM 1234 C C . SER A 1 175 ? 0.979 0.737 1.186 1.00 97.12 175 SER A C 1
ATOM 1236 O O . SER A 1 175 ? 2.108 1.113 1.511 1.00 97.12 175 SER A O 1
ATOM 1238 N N . ILE A 1 176 ? -0.110 1.146 1.851 1.00 96.94 176 ILE A N 1
ATOM 1239 C CA . ILE A 1 176 ? -0.013 2.108 2.956 1.00 96.94 176 ILE A CA 1
ATOM 1240 C C . ILE A 1 176 ? 0.675 1.500 4.185 1.00 96.94 176 ILE A C 1
ATOM 1242 O O . ILE A 1 176 ? 1.440 2.197 4.848 1.00 96.94 176 ILE A O 1
ATOM 1246 N N . CYS A 1 177 ? 0.486 0.207 4.472 1.00 96.00 177 CYS A N 1
ATOM 1247 C CA . CYS A 1 177 ? 1.221 -0.488 5.531 1.00 96.00 177 CYS A CA 1
ATOM 1248 C C . CYS A 1 177 ? 2.729 -0.509 5.256 1.00 96.00 177 CYS A C 1
ATOM 1250 O O . CYS A 1 177 ? 3.512 -0.171 6.144 1.00 96.00 177 CYS A O 1
ATOM 1252 N N . LYS A 1 178 ? 3.144 -0.832 4.025 1.00 95.56 178 LYS A N 1
ATOM 1253 C CA . LYS A 1 178 ? 4.553 -0.782 3.604 1.00 95.56 178 LYS A CA 1
ATOM 1254 C C . LYS A 1 178 ? 5.151 0.606 3.791 1.00 95.56 178 LYS A C 1
ATOM 1256 O O . LYS A 1 178 ? 6.212 0.744 4.400 1.00 95.56 178 LYS A O 1
ATOM 1261 N N . LEU A 1 179 ? 4.423 1.639 3.367 1.00 95.19 179 LEU A N 1
ATOM 1262 C CA . LEU A 1 179 ? 4.827 3.035 3.528 1.00 95.19 179 LEU A CA 1
ATOM 1263 C C . LEU A 1 179 ? 4.949 3.443 5.007 1.00 95.19 179 LEU A C 1
ATOM 1265 O O . LEU A 1 179 ? 5.902 4.125 5.377 1.00 95.19 179 LEU A O 1
ATOM 1269 N N . MET A 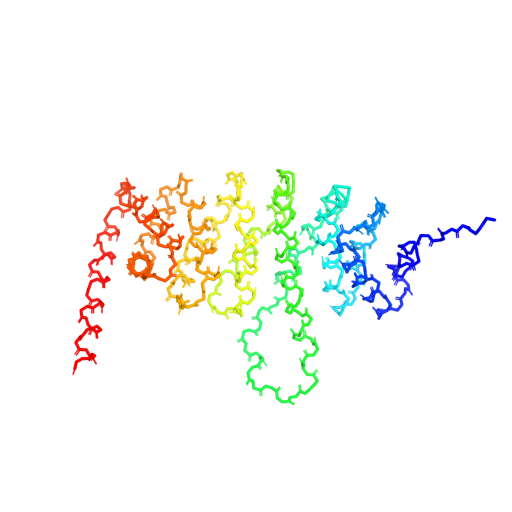1 180 ? 4.005 3.031 5.860 1.00 93.50 180 MET A N 1
ATOM 1270 C CA . MET A 1 180 ? 3.969 3.379 7.291 1.00 93.50 180 MET A CA 1
ATOM 1271 C C . MET A 1 180 ? 4.862 2.503 8.178 1.00 93.50 180 MET A C 1
ATOM 1273 O O . MET A 1 180 ? 5.017 2.811 9.367 1.00 93.50 180 MET A O 1
ATOM 1277 N N . SER A 1 181 ? 5.441 1.427 7.635 1.00 90.12 181 SER A N 1
ATOM 1278 C CA . SER A 1 181 ? 6.289 0.481 8.373 1.00 90.12 181 SER A CA 1
ATOM 1279 C C . SER A 1 181 ? 7.463 1.169 9.080 1.00 90.12 181 SER A C 1
ATOM 1281 O O . SER A 1 181 ? 7.919 0.715 10.130 1.00 90.12 181 SER A O 1
ATOM 1283 N N . SER A 1 182 ? 7.923 2.307 8.550 1.00 76.62 182 SER A N 1
ATOM 1284 C CA . SER A 1 182 ? 8.957 3.141 9.158 1.00 76.62 182 SER A CA 1
ATOM 1285 C C . SER A 1 182 ? 8.854 4.606 8.709 1.00 76.62 182 SER A C 1
ATOM 1287 O O . SER A 1 182 ? 8.416 4.908 7.606 1.00 76.62 182 SER A O 1
ATOM 1289 N N . GLY A 1 183 ? 9.257 5.534 9.585 1.00 74.31 183 GLY A N 1
ATOM 1290 C CA . GLY A 1 183 ? 9.220 6.983 9.334 1.00 74.31 183 GLY A CA 1
ATOM 1291 C C . GLY A 1 183 ? 7.943 7.678 9.831 1.00 74.31 183 GLY A C 1
ATOM 1292 O O . GLY A 1 183 ? 6.825 7.298 9.490 1.00 74.31 183 GLY A O 1
ATOM 1293 N N . SER A 1 184 ? 8.103 8.730 10.641 1.00 80.19 184 SER A N 1
ATOM 1294 C CA . SER A 1 184 ? 6.976 9.491 11.208 1.00 80.19 184 SER A CA 1
ATOM 1295 C C . SER A 1 184 ? 6.236 10.338 10.167 1.00 80.19 184 SER A C 1
ATOM 1297 O O . SER A 1 184 ? 5.014 10.431 10.227 1.00 80.19 184 SER A O 1
ATOM 1299 N N . GLY A 1 185 ? 6.942 10.888 9.170 1.00 91.50 185 GLY A N 1
ATOM 1300 C CA . GLY A 1 185 ? 6.346 11.779 8.165 1.00 91.50 185 GLY A CA 1
ATOM 1301 C C . GLY A 1 185 ? 5.241 11.126 7.326 1.00 91.50 185 GLY A C 1
ATOM 1302 O O . GLY A 1 185 ? 4.228 11.760 7.036 1.00 91.50 185 GLY A O 1
ATOM 1303 N N . VAL A 1 186 ? 5.385 9.839 6.992 1.00 94.31 186 VAL A N 1
ATOM 1304 C CA . VAL A 1 186 ? 4.342 9.084 6.277 1.00 94.31 186 VAL A CA 1
ATOM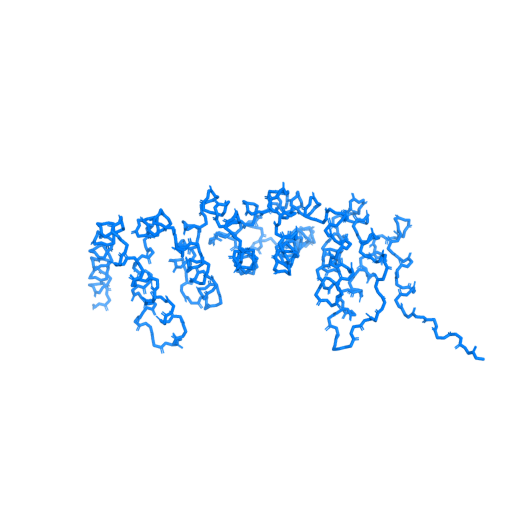 1305 C C . VAL A 1 186 ? 3.111 8.891 7.158 1.00 94.31 186 VAL A C 1
ATOM 1307 O O . VAL A 1 186 ? 1.996 9.096 6.686 1.00 94.31 186 VAL A O 1
ATOM 1310 N N . LYS A 1 187 ? 3.294 8.528 8.433 1.00 94.56 187 LYS A N 1
ATOM 1311 C CA . LYS A 1 187 ? 2.181 8.328 9.373 1.00 94.56 187 LYS A CA 1
ATOM 1312 C C . LYS A 1 187 ? 1.386 9.614 9.573 1.00 94.56 187 LYS A C 1
ATOM 1314 O O . LYS A 1 187 ? 0.165 9.585 9.486 1.00 94.56 187 LYS A O 1
ATOM 1319 N N . GLU A 1 188 ? 2.071 10.744 9.740 1.00 94.25 188 GLU A N 1
ATOM 1320 C CA . GLU A 1 188 ? 1.428 12.060 9.826 1.00 94.25 188 GLU A CA 1
ATOM 1321 C C . GLU A 1 188 ? 0.659 12.417 8.547 1.00 94.25 188 GLU A C 1
ATOM 1323 O O . GLU A 1 188 ? -0.443 12.960 8.613 1.00 94.25 188 GLU A O 1
ATOM 1328 N N . ALA A 1 189 ? 1.223 12.128 7.370 1.00 96.06 189 ALA A N 1
ATOM 1329 C CA . ALA A 1 189 ? 0.545 12.363 6.099 1.00 96.06 189 ALA A CA 1
ATOM 1330 C C . ALA A 1 189 ? -0.679 11.453 5.919 1.00 96.06 189 ALA A C 1
ATOM 1332 O O . ALA A 1 189 ? -1.707 11.909 5.420 1.00 96.06 189 ALA A O 1
ATOM 1333 N N . ALA A 1 190 ? -0.591 10.195 6.354 1.00 96.75 190 ALA A N 1
ATOM 1334 C CA . ALA A 1 190 ? -1.691 9.242 6.304 1.00 96.75 190 ALA A CA 1
ATOM 1335 C C . ALA A 1 190 ? -2.813 9.635 7.279 1.00 96.75 190 ALA A C 1
ATOM 1337 O O . ALA A 1 190 ? -3.984 9.607 6.903 1.00 96.75 190 ALA A O 1
ATOM 1338 N N . GLU A 1 191 ? -2.468 10.078 8.494 1.00 95.44 191 GLU A N 1
ATOM 1339 C CA . GLU A 1 191 ? -3.420 10.613 9.476 1.00 95.44 191 GLU A CA 1
ATOM 1340 C C . GLU A 1 191 ? -4.144 11.846 8.916 1.00 95.44 191 GLU A C 1
ATOM 1342 O O . GLU A 1 191 ? -5.371 11.876 8.881 1.00 95.44 191 GLU A O 1
ATOM 1347 N N . LYS A 1 192 ? -3.409 12.814 8.348 1.00 96.06 192 LYS A N 1
ATOM 1348 C CA . LYS A 1 192 ? -4.003 13.988 7.676 1.00 96.06 192 LYS A CA 1
ATOM 1349 C C . LYS A 1 192 ? -4.902 13.618 6.493 1.00 96.06 192 LYS A C 1
ATOM 1351 O O . LYS A 1 192 ? -5.818 14.371 6.174 1.00 96.06 192 LYS A O 1
ATOM 1356 N N . ALA A 1 193 ? -4.636 12.489 5.839 1.00 96.50 193 ALA A N 1
ATOM 1357 C CA . ALA A 1 193 ? -5.453 11.958 4.753 1.00 96.50 193 ALA A CA 1
ATOM 1358 C C . ALA A 1 193 ? -6.664 11.132 5.239 1.00 96.50 193 ALA A C 1
ATOM 1360 O O . ALA A 1 193 ? -7.448 10.673 4.411 1.00 96.50 193 ALA A O 1
ATOM 1361 N N . GLY A 1 194 ? -6.841 10.948 6.553 1.00 96.69 194 GLY A N 1
ATOM 1362 C CA . GLY A 1 194 ? -7.985 10.242 7.135 1.00 96.69 194 GLY A CA 1
ATOM 1363 C C . GLY A 1 194 ? -7.872 8.716 7.096 1.00 96.69 194 GLY A C 1
ATOM 1364 O O . GLY A 1 194 ? -8.891 8.026 7.026 1.00 96.69 194 GLY A O 1
ATOM 1365 N N . ILE A 1 195 ? -6.652 8.162 7.125 1.00 97.25 195 ILE A N 1
ATOM 1366 C CA . ILE A 1 195 ? -6.450 6.706 7.048 1.00 97.25 195 ILE A CA 1
ATOM 1367 C C . ILE A 1 195 ? -7.151 5.943 8.183 1.00 97.25 195 ILE A C 1
ATOM 1369 O O . ILE A 1 195 ? -7.640 4.842 7.957 1.00 97.25 195 ILE A O 1
ATOM 1373 N N . VAL A 1 196 ? -7.250 6.514 9.389 1.00 97.38 196 VAL A N 1
ATOM 1374 C CA . VAL A 1 196 ? -7.870 5.838 10.543 1.00 97.38 196 VAL A CA 1
ATOM 1375 C C . VAL A 1 196 ? -9.346 5.564 10.269 1.00 97.38 196 VAL A C 1
ATOM 1377 O O . VAL A 1 196 ? -9.783 4.417 10.372 1.00 97.38 196 VAL A O 1
ATOM 1380 N N . SER A 1 197 ? -10.090 6.587 9.843 1.00 95.94 197 SER A N 1
ATOM 1381 C CA . SER A 1 197 ? -11.487 6.449 9.421 1.00 95.94 197 SER A CA 1
ATOM 1382 C C . SER A 1 197 ? -11.653 5.411 8.302 1.00 95.94 197 SER A C 1
ATOM 1384 O O . SER A 1 197 ? -12.527 4.550 8.373 1.00 95.94 197 SER A O 1
ATOM 1386 N N . LYS A 1 198 ? -10.761 5.422 7.305 1.00 96.19 198 LYS A N 1
ATOM 1387 C CA . LYS A 1 198 ? -10.781 4.482 6.174 1.00 96.19 198 LYS A CA 1
ATOM 1388 C C . LYS A 1 198 ? -10.535 3.025 6.562 1.00 96.19 198 LYS A C 1
ATOM 1390 O O . LYS A 1 198 ? -11.281 2.136 6.151 1.00 96.19 198 LYS A O 1
ATOM 1395 N N . LEU A 1 199 ? -9.548 2.759 7.413 1.00 96.56 199 LEU A N 1
ATOM 1396 C CA . LEU A 1 199 ? -9.303 1.405 7.912 1.00 96.56 199 LEU A CA 1
ATOM 1397 C C . LEU A 1 199 ? -10.422 0.933 8.856 1.00 96.56 199 LEU A C 1
ATOM 1399 O O . LEU A 1 199 ? -10.790 -0.240 8.827 1.00 96.56 199 LEU A O 1
ATOM 1403 N N . ALA A 1 200 ? -11.012 1.833 9.646 1.00 95.56 200 ALA A N 1
ATOM 1404 C CA . ALA A 1 200 ? -12.161 1.529 10.497 1.00 95.56 200 ALA A CA 1
ATOM 1405 C C . ALA A 1 200 ? -13.421 1.144 9.694 1.00 95.56 200 ALA A C 1
ATOM 1407 O O . ALA A 1 200 ? -14.128 0.201 10.068 1.00 95.56 200 ALA A O 1
ATOM 1408 N N . GLU A 1 201 ? -13.679 1.830 8.575 1.00 94.19 201 GLU A N 1
ATOM 1409 C CA . GLU A 1 201 ? -14.731 1.472 7.614 1.00 94.19 201 GLU A CA 1
ATOM 1410 C C . GLU A 1 201 ? -14.506 0.054 7.063 1.00 94.19 201 GLU A C 1
ATOM 1412 O O . GLU A 1 201 ? -15.422 -0.771 7.095 1.00 94.19 201 GLU A O 1
ATOM 1417 N N . LEU A 1 202 ? -13.278 -0.263 6.630 1.00 93.31 202 LEU A N 1
ATOM 1418 C CA . LEU A 1 202 ? -12.923 -1.591 6.111 1.00 93.31 202 LEU A CA 1
ATOM 1419 C C . LEU A 1 202 ? -13.115 -2.707 7.151 1.00 93.31 202 LEU A C 1
ATOM 1421 O O . LEU A 1 202 ? -13.649 -3.762 6.809 1.00 93.31 202 LEU A O 1
ATOM 1425 N N . LEU A 1 203 ? -12.763 -2.470 8.421 1.00 91.25 203 LEU A N 1
ATOM 1426 C CA . LEU A 1 203 ? -13.003 -3.430 9.511 1.00 91.25 203 LEU A CA 1
ATOM 1427 C C . LEU A 1 203 ? -14.491 -3.702 9.776 1.00 91.25 203 LEU A C 1
ATOM 1429 O O . LEU A 1 203 ? -14.841 -4.760 10.307 1.00 91.25 203 LEU A O 1
ATOM 1433 N N . SER A 1 204 ? -15.357 -2.742 9.452 1.00 85.12 204 SER A N 1
ATOM 1434 C CA . SER A 1 204 ? -16.789 -2.796 9.758 1.00 85.12 204 SER A CA 1
ATOM 1435 C C . SER A 1 204 ? -17.642 -3.302 8.585 1.00 85.12 204 SER A C 1
ATOM 1437 O O . SER A 1 204 ? -18.778 -3.713 8.807 1.00 85.12 204 SER A O 1
ATOM 1439 N N . ALA A 1 205 ? -17.122 -3.279 7.352 1.00 79.88 205 ALA A N 1
ATOM 1440 C CA . ALA A 1 205 ? -17.893 -3.546 6.135 1.00 79.88 205 ALA A CA 1
ATOM 1441 C C . ALA A 1 205 ? -18.134 -5.042 5.838 1.00 79.88 205 ALA A C 1
ATOM 1443 O O . ALA A 1 205 ? -19.255 -5.414 5.496 1.00 79.88 205 ALA A O 1
ATOM 1444 N N . ASP A 1 206 ? -17.118 -5.909 5.954 1.00 73.62 206 ASP A N 1
ATOM 1445 C CA . ASP A 1 206 ? -17.272 -7.373 5.841 1.00 73.62 206 ASP A CA 1
ATOM 1446 C C . ASP A 1 206 ? -16.069 -8.113 6.455 1.00 73.62 206 ASP A C 1
ATOM 1448 O O . ASP A 1 206 ? -15.025 -8.276 5.821 1.00 73.62 206 ASP A O 1
ATOM 1452 N N . GLN A 1 207 ? -16.234 -8.610 7.685 1.00 63.34 207 GLN A N 1
ATOM 1453 C CA . GLN A 1 207 ? -15.179 -9.300 8.446 1.00 63.34 207 GLN A CA 1
ATOM 1454 C C . GLN A 1 207 ? -14.777 -10.669 7.866 1.00 63.34 207 GLN A C 1
ATOM 1456 O O . GLN A 1 207 ? -13.815 -11.274 8.329 1.00 63.34 207 GLN A O 1
ATOM 1461 N N . ARG A 1 208 ? -15.476 -11.173 6.837 1.00 64.06 208 ARG A N 1
ATOM 1462 C CA . ARG A 1 208 ? -15.143 -12.456 6.187 1.00 64.06 208 ARG A CA 1
ATOM 1463 C C . ARG A 1 208 ? -13.964 -12.348 5.220 1.00 64.06 208 ARG A C 1
ATOM 1465 O O . ARG A 1 208 ? -13.462 -13.365 4.750 1.00 64.06 208 ARG A O 1
ATOM 1472 N N . LYS A 1 209 ? -13.508 -11.129 4.917 1.00 80.44 209 LYS A N 1
ATOM 1473 C CA . LYS A 1 209 ? -12.318 -10.877 4.098 1.00 80.44 209 LYS A CA 1
ATOM 1474 C C . LYS A 1 209 ? -11.085 -10.847 5.003 1.00 80.44 209 LYS A C 1
ATOM 1476 O O . LYS A 1 209 ? -10.619 -9.771 5.384 1.00 80.44 209 LYS A O 1
ATOM 1481 N N . ALA A 1 210 ? -10.594 -12.030 5.378 1.00 80.69 210 ALA A N 1
ATOM 1482 C CA . ALA A 1 210 ? -9.517 -12.189 6.360 1.00 80.69 210 ALA A CA 1
ATOM 1483 C C . ALA A 1 210 ? -8.266 -11.359 6.010 1.00 80.69 210 ALA A C 1
ATOM 1485 O O . ALA A 1 210 ? -7.763 -10.629 6.856 1.00 80.69 210 ALA A O 1
ATOM 1486 N N . GLU A 1 211 ? -7.831 -11.367 4.748 1.00 84.81 211 GLU A N 1
ATOM 1487 C CA . GLU A 1 211 ? -6.634 -10.642 4.294 1.00 84.81 211 GLU A CA 1
ATOM 1488 C C . GLU A 1 211 ? -6.748 -9.116 4.437 1.00 84.81 211 GLU A C 1
ATOM 1490 O O . GLU A 1 211 ? -5.821 -8.467 4.926 1.00 84.81 211 GLU A O 1
ATOM 1495 N N . ILE A 1 212 ? -7.892 -8.531 4.059 1.00 89.25 212 ILE A N 1
ATOM 1496 C CA . ILE A 1 212 ? -8.147 -7.091 4.240 1.00 89.25 212 ILE A CA 1
ATOM 1497 C C . ILE A 1 212 ? -8.262 -6.761 5.727 1.00 89.25 212 ILE A C 1
ATOM 1499 O O . ILE A 1 212 ? -7.734 -5.744 6.170 1.00 89.25 212 ILE A O 1
ATOM 1503 N N . THR A 1 213 ? -8.905 -7.632 6.508 1.00 91.50 213 THR A N 1
ATOM 1504 C CA . THR A 1 213 ? -9.066 -7.453 7.956 1.00 91.50 213 THR A CA 1
ATOM 1505 C C . THR A 1 213 ? -7.713 -7.416 8.657 1.00 91.50 213 THR A C 1
ATOM 1507 O O . THR A 1 213 ? -7.432 -6.463 9.380 1.00 91.50 213 THR A O 1
ATOM 1510 N N . VAL A 1 214 ? -6.841 -8.398 8.403 1.00 90.75 214 VAL A N 1
ATOM 1511 C CA . VAL A 1 214 ? -5.482 -8.445 8.968 1.00 90.75 214 VAL A CA 1
ATOM 1512 C C . VAL A 1 214 ? -4.713 -7.178 8.606 1.00 90.75 214 VAL A C 1
ATOM 1514 O O . VAL A 1 214 ? -4.178 -6.512 9.491 1.00 90.75 214 VAL A O 1
ATOM 1517 N N . ARG A 1 215 ? -4.693 -6.792 7.325 1.00 91.50 215 ARG A N 1
ATOM 1518 C CA . ARG A 1 215 ? -3.953 -5.602 6.886 1.00 91.50 215 ARG A CA 1
ATOM 1519 C C . ARG A 1 215 ? -4.521 -4.309 7.471 1.00 91.50 215 ARG A C 1
ATOM 1521 O O . ARG A 1 215 ? -3.750 -3.448 7.884 1.00 91.50 215 ARG A O 1
ATOM 1528 N N . ALA A 1 216 ? -5.842 -4.182 7.589 1.00 95.25 216 ALA A N 1
ATOM 1529 C CA . ALA A 1 216 ? -6.468 -3.020 8.214 1.00 95.25 216 ALA A CA 1
ATOM 1530 C C . ALA A 1 216 ? -6.120 -2.922 9.708 1.00 95.25 216 ALA A C 1
ATOM 1532 O O . ALA A 1 216 ? -5.801 -1.836 10.192 1.00 95.25 216 ALA A O 1
ATOM 1533 N N . LEU A 1 217 ? -6.101 -4.049 10.428 1.00 95.62 217 LEU A N 1
ATOM 1534 C CA . LEU A 1 217 ? -5.656 -4.099 11.823 1.00 95.62 217 LEU A CA 1
ATOM 1535 C C . LEU A 1 217 ? -4.178 -3.703 11.965 1.00 95.62 217 LEU A C 1
ATOM 1537 O O . LEU A 1 217 ? -3.839 -2.909 12.844 1.00 95.62 217 LEU A O 1
ATOM 1541 N N . LEU A 1 218 ? -3.305 -4.210 11.089 1.00 94.31 218 LEU A N 1
ATOM 1542 C CA . LEU A 1 218 ? -1.885 -3.846 11.076 1.00 94.31 218 LEU A CA 1
ATOM 1543 C C . LEU A 1 218 ? -1.693 -2.351 10.794 1.00 94.31 218 LEU A C 1
ATOM 1545 O O . LEU A 1 218 ? -0.969 -1.680 11.529 1.00 94.31 218 LEU A O 1
ATOM 1549 N N . GLY A 1 219 ? -2.375 -1.809 9.781 1.00 95.38 219 GLY A N 1
ATOM 1550 C CA . GLY A 1 219 ? -2.329 -0.387 9.440 1.00 95.38 219 GLY A CA 1
ATOM 1551 C C . GLY A 1 219 ? -2.803 0.509 10.586 1.00 95.38 219 GLY A C 1
ATOM 1552 O O . GLY A 1 219 ? -2.137 1.495 10.908 1.00 95.38 219 GLY A O 1
ATOM 1553 N N . LEU A 1 220 ? -3.887 0.125 11.269 1.00 96.50 220 LEU A N 1
ATOM 1554 C CA . LEU A 1 220 ? -4.364 0.817 12.469 1.00 96.50 220 LEU A CA 1
ATOM 1555 C C . LEU A 1 220 ? -3.329 0.773 13.596 1.00 96.50 220 LEU A C 1
ATOM 1557 O O . LEU A 1 220 ? -3.051 1.798 14.214 1.00 96.50 220 LEU A O 1
ATOM 1561 N N . GLY A 1 221 ? -2.688 -0.375 13.819 1.00 95.12 221 GLY A N 1
ATOM 1562 C CA . GLY A 1 221 ? -1.613 -0.499 14.806 1.00 95.12 221 GLY A CA 1
ATOM 1563 C C . GLY A 1 221 ? -0.436 0.423 14.501 1.00 95.12 221 GLY A C 1
ATOM 1564 O O . GLY A 1 221 ? 0.086 1.082 15.401 1.00 95.12 221 GLY A O 1
ATOM 1565 N N . MET A 1 222 ? -0.053 0.529 13.227 1.00 94.31 222 MET A N 1
ATOM 1566 C CA . MET A 1 222 ? 1.047 1.385 12.783 1.00 94.31 222 MET A CA 1
ATOM 1567 C C . MET A 1 222 ? 0.761 2.877 12.982 1.00 94.31 222 MET A C 1
ATOM 1569 O O . MET A 1 222 ? 1.660 3.586 13.446 1.00 94.31 222 MET A O 1
ATOM 1573 N N . VAL A 1 223 ? -0.443 3.351 12.634 1.00 93.44 223 VAL A N 1
ATOM 1574 C CA . VAL A 1 223 ? -0.813 4.778 12.736 1.00 93.44 223 VAL A CA 1
ATOM 1575 C C . VAL A 1 223 ? -1.133 5.192 14.174 1.00 93.44 223 VAL A C 1
ATOM 1577 O O . VAL A 1 223 ? -0.760 6.281 14.597 1.00 93.44 223 VAL A O 1
ATOM 1580 N N . MET A 1 224 ? -1.742 4.311 14.972 1.00 92.44 224 MET A N 1
ATOM 1581 C CA . MET A 1 224 ? -2.050 4.598 16.378 1.00 92.44 224 MET A CA 1
ATOM 1582 C C . MET A 1 224 ? -0.823 4.586 17.288 1.00 92.44 224 MET A C 1
ATOM 1584 O O . MET A 1 224 ? -0.874 5.132 18.394 1.00 92.44 224 MET A O 1
ATOM 1588 N N . ALA A 1 225 ? 0.263 3.927 16.876 1.00 88.75 225 ALA A N 1
ATOM 1589 C CA . ALA A 1 225 ? 1.484 3.841 17.663 1.00 88.75 225 ALA A CA 1
ATOM 1590 C C . ALA A 1 225 ? 2.094 5.239 17.871 1.00 88.75 225 ALA A C 1
ATOM 1592 O O . ALA A 1 225 ? 2.795 5.760 17.005 1.00 88.75 225 ALA A O 1
ATOM 1593 N N . GLY A 1 226 ? 1.836 5.824 19.044 1.00 83.81 226 GLY A N 1
ATOM 1594 C CA . GLY A 1 226 ? 2.323 7.150 19.429 1.00 83.81 226 GLY A CA 1
ATOM 1595 C C . GLY A 1 226 ? 1.431 8.326 19.013 1.00 83.81 226 GLY A C 1
ATOM 1596 O O . GLY A 1 226 ? 1.850 9.462 19.215 1.00 83.81 226 GLY A O 1
ATOM 1597 N N . SER A 1 227 ? 0.224 8.086 18.480 1.00 91.81 227 SER A N 1
ATOM 1598 C CA . SER A 1 227 ? -0.738 9.143 18.127 1.00 91.81 227 SER A CA 1
ATOM 1599 C C . SER A 1 227 ? -2.012 9.029 18.970 1.00 91.81 227 SER A C 1
ATOM 1601 O O . SER A 1 227 ? -2.885 8.201 18.705 1.00 91.81 227 SER A O 1
ATOM 1603 N N . GLU A 1 228 ? -2.130 9.874 20.003 1.00 93.25 228 GLU A N 1
ATOM 1604 C CA . GLU A 1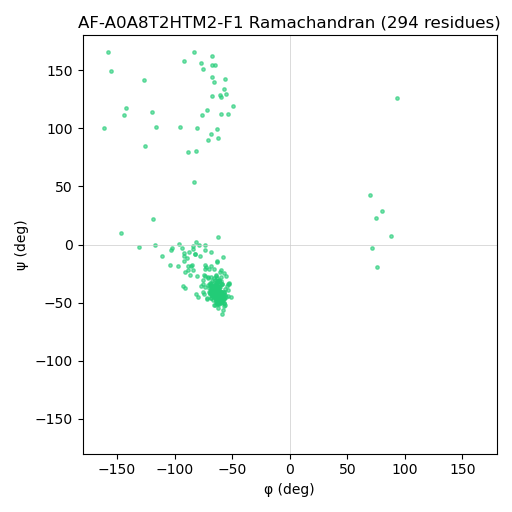 228 ? -3.366 9.985 20.801 1.00 93.25 228 GLU A CA 1
ATOM 1605 C C . GLU A 1 228 ? -4.552 10.446 19.944 1.00 93.25 228 GLU A C 1
ATOM 1607 O O . GLU A 1 228 ? -5.689 10.039 20.185 1.00 93.25 228 GLU A O 1
ATOM 1612 N N . GLN A 1 229 ? -4.281 11.253 18.915 1.00 94.31 229 GLN A N 1
ATOM 1613 C CA . GLN A 1 229 ? -5.288 11.722 17.972 1.00 94.31 229 GLN A CA 1
ATOM 1614 C C . GLN A 1 229 ? -5.845 10.564 17.135 1.00 94.31 229 GLN A C 1
ATOM 1616 O O . GLN A 1 229 ? -7.062 10.395 17.082 1.00 94.31 229 GLN A O 1
ATOM 1621 N N . ALA A 1 230 ? -4.985 9.711 16.570 1.00 95.69 230 ALA A N 1
ATOM 1622 C CA . ALA A 1 230 ? -5.417 8.516 15.844 1.00 95.69 230 ALA A CA 1
ATOM 1623 C C . ALA A 1 230 ? -6.171 7.525 16.751 1.00 95.69 230 ALA A C 1
ATOM 1625 O O . ALA A 1 230 ? -7.141 6.898 16.327 1.00 95.69 230 ALA A O 1
ATOM 1626 N N . GLN A 1 231 ? -5.760 7.395 18.018 1.00 96.44 231 GLN A N 1
ATOM 1627 C CA . GLN A 1 231 ? -6.468 6.572 19.005 1.00 96.44 231 GLN A CA 1
ATOM 1628 C C . GLN A 1 231 ? -7.877 7.109 19.289 1.00 96.44 231 GLN A C 1
ATOM 1630 O O . GLN A 1 231 ? -8.841 6.343 19.296 1.00 96.44 231 GLN A O 1
ATOM 1635 N N . LEU A 1 232 ? -8.015 8.420 19.500 1.00 96.62 232 LEU A N 1
ATOM 1636 C CA . LEU A 1 232 ? -9.314 9.064 19.687 1.00 96.62 232 LEU A CA 1
ATOM 1637 C C . LEU A 1 232 ? -10.193 8.935 18.436 1.00 96.62 232 LEU A C 1
ATOM 1639 O O . LEU A 1 232 ? -11.383 8.635 18.561 1.00 96.62 232 LEU A O 1
ATOM 1643 N N . GLU A 1 233 ? -9.621 9.126 17.246 1.00 96.75 233 GLU A N 1
ATOM 1644 C CA . GLU A 1 233 ? -10.337 8.975 15.978 1.00 96.75 233 GLU A CA 1
ATOM 1645 C C . GLU A 1 233 ? -10.874 7.548 15.821 1.00 96.75 233 GLU A C 1
ATOM 1647 O O . GLU A 1 233 ? -12.069 7.382 15.588 1.00 96.75 233 GLU A O 1
ATOM 1652 N N . LEU A 1 234 ? -10.053 6.516 16.059 1.00 97.19 234 LEU A N 1
ATOM 1653 C CA . LEU A 1 234 ? -10.513 5.126 15.981 1.00 97.19 234 LEU A CA 1
ATOM 1654 C C . LEU A 1 234 ? -11.603 4.818 17.017 1.00 97.19 234 LEU A C 1
ATOM 1656 O O . LEU A 1 234 ? -12.587 4.155 16.694 1.00 97.19 234 LEU A O 1
ATOM 1660 N N . ALA A 1 235 ? -11.456 5.295 18.257 1.00 97.12 235 ALA A N 1
ATOM 1661 C CA . ALA A 1 235 ? -12.467 5.094 19.298 1.00 97.12 235 ALA A CA 1
ATOM 1662 C C . ALA A 1 235 ? -13.803 5.784 18.974 1.00 97.12 235 ALA A C 1
ATOM 1664 O O . ALA A 1 235 ? -14.851 5.338 19.441 1.00 97.12 235 ALA A O 1
ATOM 1665 N N . SER A 1 236 ? -13.757 6.858 18.185 1.00 96.56 236 SER A N 1
ATOM 1666 C CA . SER A 1 236 ? -14.928 7.629 17.756 1.00 96.56 236 SER A CA 1
ATOM 1667 C C . SER A 1 236 ? -15.507 7.144 16.422 1.00 96.56 236 SER A C 1
ATOM 1669 O O . SER A 1 236 ? -16.625 7.523 16.071 1.00 96.56 236 SER A O 1
ATOM 1671 N N . ALA A 1 237 ? -14.769 6.319 15.675 1.00 95.69 237 ALA A N 1
ATOM 1672 C CA . ALA A 1 237 ? -15.179 5.838 14.366 1.00 95.69 237 ALA A CA 1
ATOM 1673 C C . ALA A 1 237 ? -16.402 4.901 14.482 1.00 95.69 237 ALA A C 1
ATOM 1675 O O . ALA A 1 237 ? -16.372 3.928 15.251 1.00 95.69 237 ALA A O 1
ATOM 1676 N N . PRO A 1 238 ? -17.487 5.153 13.723 1.00 92.44 238 PRO A N 1
ATOM 1677 C CA . PRO A 1 238 ? -18.693 4.335 13.778 1.00 92.44 238 PRO A CA 1
ATOM 1678 C C . PRO A 1 238 ? -18.402 2.854 13.527 1.00 92.44 238 PRO A C 1
ATOM 1680 O O . PRO A 1 238 ? -17.743 2.493 12.558 1.00 92.44 238 PRO A O 1
ATOM 1683 N N . GLY A 1 239 ? -18.898 1.984 14.406 1.00 92.00 239 GLY A N 1
ATOM 1684 C CA . GLY A 1 239 ? -18.765 0.530 14.262 1.00 92.00 239 GLY A CA 1
ATOM 1685 C C . GLY A 1 239 ? -17.384 -0.046 14.597 1.00 92.00 239 GLY A C 1
ATOM 1686 O O . GLY A 1 239 ? -17.319 -1.219 14.954 1.00 92.00 239 GLY A O 1
ATOM 1687 N N . ALA A 1 240 ? -16.313 0.753 14.610 1.00 94.94 240 ALA A N 1
ATOM 1688 C CA . ALA A 1 240 ? -14.937 0.270 14.754 1.00 94.94 240 ALA A CA 1
ATOM 1689 C C . ALA A 1 240 ? -14.694 -0.514 16.054 1.00 94.94 240 ALA A C 1
ATOM 1691 O O . ALA A 1 240 ? -14.194 -1.637 16.033 1.00 94.94 240 ALA A O 1
ATOM 1692 N N . VAL A 1 241 ? -15.111 0.033 17.201 1.00 96.19 241 VAL A N 1
ATOM 1693 C CA . VAL A 1 241 ? -14.987 -0.654 18.501 1.00 96.19 241 VAL A CA 1
ATOM 1694 C C . VAL A 1 241 ? -15.836 -1.928 18.539 1.00 96.19 241 VAL A C 1
ATOM 1696 O O . VAL A 1 241 ? -15.399 -2.948 19.069 1.00 96.19 241 VAL A O 1
ATOM 1699 N N . GLY A 1 242 ? -17.033 -1.901 17.947 1.00 94.44 242 GLY A N 1
ATOM 1700 C CA . GLY A 1 242 ? -17.880 -3.089 17.819 1.00 94.44 242 GLY A CA 1
ATOM 1701 C C . GLY A 1 242 ? -17.221 -4.175 16.966 1.00 94.44 242 GLY A C 1
ATOM 1702 O O . GLY A 1 242 ? -17.230 -5.345 17.352 1.00 94.44 242 GLY A O 1
ATOM 1703 N N . ALA A 1 243 ? -16.589 -3.776 15.860 1.00 93.94 243 ALA A N 1
ATOM 1704 C CA . ALA A 1 243 ? -15.826 -4.650 14.983 1.00 93.94 243 ALA A CA 1
ATOM 1705 C C . ALA A 1 243 ? -14.644 -5.287 15.727 1.00 93.94 243 ALA A C 1
ATOM 1707 O O . ALA A 1 243 ? -14.533 -6.510 15.717 1.00 93.94 243 ALA A O 1
ATOM 1708 N N . LEU A 1 244 ? -13.838 -4.506 16.457 1.00 95.19 244 LEU A N 1
ATOM 1709 C CA . LEU A 1 244 ? -12.738 -5.027 17.283 1.00 95.19 244 LEU A CA 1
ATOM 1710 C C . LEU A 1 244 ? -13.231 -6.040 18.325 1.00 95.19 244 LEU A C 1
ATOM 1712 O O . LEU A 1 244 ? -12.677 -7.129 18.434 1.00 95.19 244 LEU A O 1
ATOM 1716 N N . LEU A 1 245 ? -14.313 -5.732 19.047 1.00 94.25 245 LEU A N 1
ATOM 1717 C CA . LEU A 1 245 ? -14.901 -6.653 20.027 1.00 94.25 245 LEU A CA 1
ATOM 1718 C C . LEU A 1 245 ? -15.427 -7.944 19.381 1.00 94.25 245 LEU A C 1
ATOM 1720 O O . LEU A 1 245 ? -15.423 -8.997 20.019 1.00 94.25 245 LEU A O 1
ATOM 1724 N N . SER A 1 246 ? -15.924 -7.880 18.145 1.00 92.12 246 SER A N 1
ATOM 1725 C CA . SER A 1 246 ? -16.306 -9.062 17.363 1.00 92.12 246 SER A CA 1
ATOM 1726 C C . SER A 1 246 ? -15.079 -9.918 17.032 1.00 92.12 246 SER A C 1
ATOM 1728 O O . SER A 1 246 ? -15.035 -11.091 17.399 1.00 92.12 246 SER A O 1
ATOM 1730 N N . LEU A 1 247 ? -14.036 -9.301 16.467 1.00 92.38 247 LEU A N 1
ATOM 1731 C CA . LEU A 1 247 ? -12.779 -9.957 16.087 1.00 92.38 247 LEU A CA 1
ATOM 1732 C C . LEU A 1 247 ? -12.019 -10.537 17.292 1.00 92.38 247 LEU A C 1
ATOM 1734 O O . LEU A 1 247 ? -11.341 -11.546 17.175 1.00 92.38 247 LEU A O 1
ATOM 1738 N N . MET A 1 248 ? -12.158 -9.956 18.484 1.00 92.62 248 MET A N 1
ATOM 1739 C CA . MET A 1 248 ? -11.588 -10.520 19.716 1.00 92.62 248 MET A CA 1
ATOM 1740 C C . MET A 1 248 ? -12.295 -11.803 20.186 1.00 92.62 248 MET A C 1
ATOM 1742 O O . MET A 1 248 ? -11.744 -12.549 21.000 1.00 92.62 248 MET A O 1
ATOM 1746 N N . ARG A 1 249 ? -13.537 -12.030 19.742 1.00 89.00 249 ARG A N 1
ATOM 1747 C CA . ARG A 1 249 ? -14.387 -13.157 20.158 1.00 89.00 249 ARG A CA 1
ATOM 1748 C C . ARG A 1 249 ? -14.485 -14.258 19.109 1.00 89.00 249 ARG A C 1
ATOM 1750 O O . ARG A 1 249 ? -14.908 -15.356 19.463 1.00 89.00 249 ARG A O 1
ATOM 1757 N N . GLN A 1 250 ? -14.137 -13.979 17.854 1.00 81.75 250 GLN A N 1
ATOM 1758 C CA . GLN A 1 250 ? -14.093 -15.012 16.822 1.00 81.75 250 GLN A CA 1
ATOM 1759 C C . GLN A 1 250 ? -12.994 -16.033 17.149 1.00 81.75 250 GLN A C 1
ATOM 1761 O O . GLN A 1 250 ? -11.929 -15.669 17.643 1.00 81.75 250 GLN A O 1
ATOM 1766 N N . GLY A 1 251 ? -13.273 -17.315 16.913 1.00 68.94 251 GLY A N 1
ATOM 1767 C CA . GLY A 1 251 ? -12.353 -18.415 17.226 1.00 68.94 251 GLY A CA 1
ATOM 1768 C C . GLY A 1 251 ? -11.500 -18.878 16.046 1.00 68.94 251 GLY A C 1
ATOM 1769 O O . GLY A 1 251 ? -10.734 -19.824 16.202 1.00 68.94 251 GLY A O 1
ATOM 1770 N N . ASP A 1 252 ? -11.655 -18.247 14.882 1.00 77.50 252 ASP A N 1
ATOM 1771 C CA . ASP A 1 252 ? -11.196 -18.815 13.612 1.00 77.50 252 ASP A CA 1
ATOM 1772 C C . ASP A 1 252 ? -9.761 -18.397 13.243 1.00 77.50 252 ASP A C 1
ATOM 1774 O O . ASP A 1 252 ? -9.089 -19.116 12.508 1.00 77.50 252 ASP A O 1
ATOM 1778 N N . ASP A 1 253 ? -9.273 -17.268 13.774 1.00 85.12 253 ASP A N 1
ATOM 1779 C CA . ASP A 1 253 ? -7.940 -16.722 13.486 1.00 85.12 253 ASP A CA 1
ATOM 1780 C C . ASP A 1 253 ? -7.328 -16.064 14.739 1.00 85.12 253 ASP A C 1
ATOM 1782 O O . ASP A 1 253 ? -7.796 -15.026 15.223 1.00 85.12 253 ASP A O 1
ATOM 1786 N N . GLY A 1 254 ? -6.278 -16.695 15.274 1.00 87.81 254 GLY A N 1
ATOM 1787 C CA . GLY A 1 254 ? -5.594 -16.247 16.488 1.00 87.81 254 GLY A CA 1
ATOM 1788 C C . GLY A 1 254 ? -4.778 -14.964 16.308 1.00 87.81 254 GLY A C 1
ATOM 1789 O O . GLY A 1 254 ? -4.660 -14.189 17.260 1.00 87.81 254 GLY A O 1
ATOM 1790 N N . ASP A 1 255 ? -4.265 -14.699 15.104 1.00 89.44 255 ASP A N 1
ATOM 1791 C CA . ASP A 1 255 ? -3.490 -13.490 14.820 1.00 89.44 255 ASP A CA 1
ATOM 1792 C C . ASP A 1 255 ? -4.418 -12.278 14.788 1.00 89.44 255 ASP A C 1
ATOM 1794 O O . ASP A 1 255 ? -4.165 -11.274 15.460 1.00 89.44 255 ASP A O 1
ATOM 1798 N N . ILE A 1 256 ? -5.559 -12.397 14.102 1.00 91.81 256 ILE A N 1
ATOM 1799 C CA . ILE A 1 256 ? -6.594 -11.357 14.102 1.00 91.81 256 ILE A CA 1
ATOM 1800 C C . ILE A 1 256 ? -7.068 -11.065 15.528 1.00 91.81 256 ILE A C 1
ATOM 1802 O O . ILE A 1 256 ? -7.162 -9.897 15.921 1.00 91.81 256 ILE A O 1
ATOM 1806 N N . GLN A 1 257 ? -7.333 -12.109 16.320 1.00 93.25 257 GLN A N 1
ATOM 1807 C CA . GLN A 1 257 ? -7.752 -11.956 17.711 1.00 93.25 257 GLN A CA 1
ATOM 1808 C C . GLN A 1 257 ? -6.706 -11.190 18.531 1.00 93.25 257 GLN A C 1
ATOM 1810 O O . GLN A 1 257 ? -7.052 -10.267 19.278 1.00 93.25 257 GLN A O 1
ATOM 1815 N N . HIS A 1 258 ? -5.431 -11.558 18.392 1.00 93.31 258 HIS A N 1
ATOM 1816 C CA . HIS A 1 258 ? -4.338 -10.944 19.134 1.00 93.31 258 HIS A CA 1
ATOM 1817 C C . HIS A 1 258 ? -4.147 -9.471 18.756 1.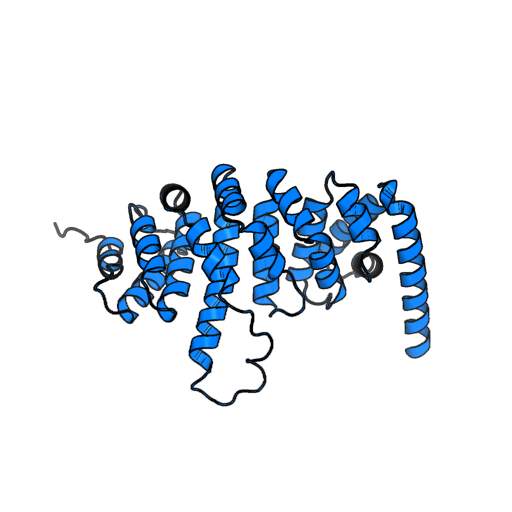00 93.31 258 HIS A C 1
ATOM 1819 O O . HIS A 1 258 ? -4.059 -8.618 19.644 1.00 93.31 258 HIS A O 1
ATOM 1825 N N . ILE A 1 259 ? -4.148 -9.149 17.458 1.00 94.31 259 ILE A N 1
ATOM 1826 C CA . ILE A 1 259 ? -3.980 -7.769 16.989 1.00 94.31 259 ILE A CA 1
ATOM 1827 C C . ILE A 1 259 ? -5.178 -6.914 17.424 1.00 94.31 259 ILE A C 1
ATOM 1829 O O . ILE A 1 259 ? -4.984 -5.823 17.962 1.00 94.31 259 ILE A O 1
ATOM 1833 N N . ALA A 1 260 ? -6.411 -7.414 17.280 1.00 95.62 260 ALA A N 1
ATOM 1834 C CA . ALA A 1 260 ? -7.610 -6.697 17.713 1.00 95.62 260 ALA A CA 1
ATOM 1835 C C . ALA A 1 260 ? -7.601 -6.410 19.225 1.00 95.62 260 ALA A C 1
ATOM 1837 O O . ALA A 1 260 ? -7.904 -5.290 19.645 1.00 95.62 260 ALA A O 1
ATOM 1838 N N . ALA A 1 261 ? -7.191 -7.384 20.045 1.00 95.19 261 ALA A N 1
ATOM 1839 C CA . ALA A 1 261 ? -7.039 -7.198 21.486 1.00 95.19 261 ALA A CA 1
ATOM 1840 C C . ALA A 1 261 ? -5.948 -6.168 21.827 1.00 95.19 261 ALA A C 1
ATOM 1842 O O . ALA A 1 261 ? -6.146 -5.337 22.717 1.00 95.19 261 ALA A O 1
ATOM 1843 N N . GLY A 1 262 ? -4.826 -6.181 21.102 1.00 95.62 262 GLY A N 1
ATOM 1844 C CA . GLY A 1 262 ? -3.753 -5.196 21.241 1.00 95.62 262 GLY A CA 1
ATOM 1845 C C . GLY A 1 262 ? -4.224 -3.771 20.942 1.00 95.62 262 GLY A C 1
ATOM 1846 O O . GLY A 1 262 ? -4.011 -2.871 21.756 1.00 95.62 262 GLY A O 1
ATOM 1847 N N . LEU A 1 263 ? -4.938 -3.573 19.828 1.00 96.50 263 LEU A N 1
ATOM 1848 C CA . LEU A 1 263 ? -5.531 -2.280 19.464 1.00 96.50 263 LEU A CA 1
ATOM 1849 C C . LEU A 1 263 ? -6.522 -1.800 20.523 1.00 96.50 263 LEU A C 1
ATOM 1851 O O . LEU A 1 263 ? -6.433 -0.660 20.981 1.00 96.50 263 LEU A O 1
ATOM 1855 N N . PHE A 1 264 ? -7.426 -2.677 20.964 1.00 96.56 264 PHE A N 1
ATOM 1856 C CA . PHE A 1 264 ? -8.403 -2.351 21.999 1.00 96.56 264 PHE A CA 1
ATOM 1857 C C . PHE A 1 264 ? -7.727 -1.961 23.322 1.00 96.56 264 PHE A C 1
ATOM 1859 O O . PHE A 1 264 ? -8.100 -0.967 23.946 1.00 96.56 264 PHE A O 1
ATOM 1866 N N . SER A 1 265 ? -6.693 -2.699 23.737 1.00 95.31 265 SER A N 1
ATOM 1867 C CA . SER A 1 265 ? -5.895 -2.365 24.921 1.00 95.31 265 SER A CA 1
ATOM 1868 C C . SER A 1 265 ? -5.191 -1.012 24.774 1.00 95.31 265 SER A C 1
ATOM 1870 O O . SER A 1 265 ? -5.113 -0.251 25.744 1.00 95.31 265 SER A O 1
ATOM 1872 N N . GLY A 1 266 ? -4.708 -0.690 23.570 1.00 94.62 266 GLY A N 1
ATOM 1873 C CA . GLY A 1 266 ? -4.160 0.624 23.235 1.00 94.62 266 GLY A CA 1
ATOM 1874 C C . GLY A 1 266 ? -5.185 1.739 23.447 1.00 94.62 266 GLY A C 1
ATOM 1875 O O . GLY A 1 266 ? -4.902 2.698 24.162 1.00 94.62 266 GLY A O 1
ATOM 1876 N N . LEU A 1 267 ? -6.407 1.567 22.929 1.00 96.12 267 LEU A N 1
ATOM 1877 C CA . LEU A 1 267 ? -7.511 2.516 23.130 1.00 96.12 267 LEU A CA 1
ATOM 1878 C C . LEU A 1 267 ? -7.882 2.681 24.609 1.00 96.12 267 LEU A C 1
ATOM 1880 O O . LEU A 1 267 ? -8.073 3.798 25.080 1.00 96.12 267 LEU A O 1
ATOM 1884 N N . ALA A 1 268 ? -7.958 1.583 25.365 1.00 94.56 268 ALA A N 1
ATOM 1885 C CA . ALA A 1 268 ? -8.302 1.620 26.787 1.00 94.56 268 ALA A CA 1
ATOM 1886 C C . ALA A 1 268 ? -7.236 2.330 27.642 1.00 94.56 268 ALA A C 1
ATOM 1888 O O . ALA A 1 268 ? -7.546 2.921 28.684 1.00 94.56 268 ALA A O 1
ATOM 1889 N N . SER A 1 269 ? -5.980 2.278 27.195 1.00 93.62 269 SER A N 1
ATOM 1890 C CA . SER A 1 269 ? -4.846 2.913 27.866 1.00 93.62 269 SER A CA 1
ATOM 1891 C C . SER A 1 269 ? -4.693 4.392 27.501 1.00 93.62 269 SER A C 1
ATOM 1893 O O . SER A 1 269 ? -4.123 5.142 28.290 1.00 93.62 269 SER A O 1
ATOM 1895 N N . ALA A 1 270 ? -5.241 4.824 26.363 1.00 94.38 270 ALA A N 1
ATOM 1896 C CA . ALA A 1 270 ? -5.174 6.190 25.857 1.00 94.38 270 ALA A CA 1
ATOM 1897 C C . ALA A 1 270 ? -6.140 7.128 26.609 1.00 94.38 270 ALA A C 1
ATOM 1899 O O . ALA A 1 270 ? -7.357 7.000 26.446 1.00 94.38 270 ALA A O 1
ATOM 1900 N N . PRO A 1 271 ? -5.659 8.096 27.418 1.00 94.31 271 PRO A N 1
ATOM 1901 C CA . PRO A 1 271 ? -6.535 8.961 28.213 1.00 94.31 271 PRO A CA 1
ATOM 1902 C C . PRO A 1 271 ? -7.560 9.727 27.372 1.00 94.31 271 PRO A C 1
ATOM 1904 O O . PRO A 1 271 ? -8.726 9.785 27.759 1.00 94.31 271 PRO A O 1
ATOM 1907 N N . ALA A 1 272 ? -7.141 10.241 26.211 1.00 94.06 272 ALA A N 1
ATOM 1908 C CA . ALA A 1 272 ? -7.996 10.987 25.292 1.00 94.06 272 ALA A CA 1
ATOM 1909 C C . ALA A 1 272 ? -9.147 10.141 24.721 1.00 94.06 272 ALA A C 1
ATOM 1911 O O . ALA A 1 272 ? -10.235 10.661 24.498 1.00 94.06 272 ALA A O 1
ATOM 1912 N N . ALA A 1 273 ? -8.947 8.831 24.536 1.00 95.12 273 ALA A N 1
ATOM 1913 C CA . ALA A 1 273 ? -9.919 7.952 23.890 1.00 95.12 273 ALA A CA 1
ATOM 1914 C C . ALA A 1 273 ? -10.935 7.317 24.858 1.00 95.12 273 ALA A C 1
ATOM 1916 O O . ALA A 1 273 ? -11.921 6.742 24.404 1.00 95.12 273 ALA A O 1
ATOM 1917 N N . LYS A 1 274 ? -10.736 7.401 26.184 1.00 94.94 274 LYS A N 1
ATOM 1918 C CA . LYS A 1 274 ? -11.539 6.648 27.174 1.00 94.94 274 LYS A CA 1
ATOM 1919 C C . LYS A 1 274 ? -13.036 6.928 27.106 1.00 94.94 274 LYS A C 1
ATOM 1921 O O . LYS A 1 274 ? -13.835 5.999 27.204 1.00 94.94 274 LYS A O 1
ATOM 1926 N N . GLU A 1 275 ? -13.418 8.196 26.973 1.00 96.31 275 GLU A N 1
ATOM 1927 C CA . GLU A 1 275 ? -14.831 8.578 26.922 1.00 96.31 275 GLU A CA 1
ATOM 1928 C C . GLU A 1 275 ? -15.492 8.085 25.630 1.00 96.31 275 GLU A C 1
ATOM 1930 O O . GLU A 1 275 ? -16.551 7.454 25.685 1.00 96.31 275 GLU A O 1
ATOM 1935 N N . ALA A 1 276 ? -14.824 8.291 24.490 1.00 96.56 276 ALA A N 1
ATOM 1936 C CA . ALA A 1 276 ? -15.268 7.796 23.189 1.00 96.56 276 ALA A CA 1
ATOM 1937 C C . ALA A 1 276 ? -15.387 6.264 23.185 1.00 96.56 276 ALA A C 1
ATOM 1939 O O . ALA A 1 276 ? -16.426 5.723 22.809 1.00 96.56 276 ALA A O 1
ATOM 1940 N N . LEU A 1 277 ? -14.385 5.563 23.723 1.00 96.94 277 LEU A N 1
ATOM 1941 C CA . LEU A 1 277 ? -14.388 4.109 23.857 1.00 96.94 277 LEU A CA 1
ATOM 1942 C C . LEU A 1 277 ? -15.570 3.623 24.708 1.00 96.94 277 LEU A C 1
ATOM 1944 O O . LEU A 1 277 ? -16.286 2.708 24.307 1.00 96.94 277 LEU A O 1
ATOM 1948 N N . ALA A 1 278 ? -15.824 4.248 25.861 1.00 96.38 278 ALA A N 1
ATOM 1949 C CA . ALA A 1 278 ? -16.942 3.883 26.729 1.00 96.38 278 ALA A CA 1
ATOM 1950 C C . ALA A 1 278 ? -18.313 4.148 26.077 1.00 96.38 278 ALA A C 1
ATOM 1952 O O . ALA A 1 278 ? -19.271 3.403 26.306 1.00 96.38 278 ALA A O 1
ATOM 1953 N N . ALA A 1 279 ? -18.440 5.207 25.274 1.00 96.25 279 ALA A N 1
ATOM 1954 C CA . ALA A 1 279 ? -19.633 5.450 24.467 1.00 96.25 279 ALA A CA 1
ATOM 1955 C C . ALA A 1 279 ? -19.812 4.354 23.405 1.00 96.25 279 ALA A C 1
ATOM 1957 O O . ALA A 1 279 ? -20.849 3.688 23.388 1.00 96.25 279 ALA A O 1
ATOM 1958 N N . ALA A 1 280 ? -18.769 4.079 22.621 1.00 95.69 280 ALA A N 1
ATOM 1959 C CA . ALA A 1 280 ? -18.793 3.085 21.556 1.00 95.69 280 ALA A CA 1
ATOM 1960 C C . ALA A 1 280 ? -19.075 1.661 22.074 1.00 95.69 280 ALA A C 1
ATOM 1962 O O . ALA A 1 280 ? -19.830 0.916 21.452 1.00 95.69 280 ALA A O 1
ATOM 1963 N N . MET A 1 281 ? -18.554 1.285 23.249 1.00 95.56 281 MET A N 1
ATOM 1964 C CA . MET A 1 281 ? -18.862 -0.000 23.891 1.00 95.56 281 MET A CA 1
ATOM 1965 C C . MET A 1 281 ? -20.340 -0.131 24.278 1.00 95.56 281 MET A C 1
ATOM 1967 O O . MET A 1 281 ? -20.937 -1.188 24.070 1.00 95.56 281 MET A O 1
ATOM 1971 N N . ARG A 1 282 ? -20.950 0.932 24.825 1.00 95.75 282 ARG A N 1
ATOM 1972 C CA . ARG A 1 282 ? -22.385 0.931 25.162 1.00 95.75 282 ARG A CA 1
ATOM 1973 C C . ARG A 1 282 ? -23.241 0.768 23.912 1.00 95.75 282 ARG A C 1
ATOM 1975 O O . ARG A 1 282 ? -24.235 0.047 23.946 1.00 95.75 282 ARG A O 1
ATOM 1982 N N . ASP A 1 283 ? -22.856 1.404 22.814 1.00 92.75 283 ASP A N 1
ATOM 1983 C CA . ASP A 1 283 ? -23.596 1.305 21.557 1.00 92.75 283 ASP A CA 1
ATOM 1984 C C . ASP A 1 283 ? -23.396 -0.053 20.870 1.00 92.75 283 ASP A C 1
ATOM 1986 O O . ASP A 1 283 ? -24.363 -0.640 20.376 1.00 92.75 283 ASP A O 1
ATOM 1990 N N . ALA A 1 284 ? -22.193 -0.630 20.946 1.00 90.56 284 ALA A N 1
ATOM 1991 C CA . ALA A 1 284 ? -21.937 -2.004 20.517 1.00 90.56 284 ALA A CA 1
ATOM 1992 C C . ALA A 1 284 ? -22.781 -3.017 21.313 1.00 90.56 284 ALA A C 1
ATOM 1994 O O . ALA A 1 284 ? -23.356 -3.935 20.727 1.00 90.56 284 ALA A O 1
ATOM 1995 N N . GLN A 1 285 ? -22.919 -2.828 22.631 1.00 90.50 285 GLN A N 1
ATOM 1996 C CA . GLN A 1 285 ? -23.766 -3.676 23.473 1.00 90.50 285 GLN A CA 1
ATOM 1997 C C . GLN A 1 285 ? -25.246 -3.576 23.082 1.00 90.50 285 GLN A C 1
ATOM 1999 O O . GLN A 1 285 ? -25.886 -4.603 22.866 1.00 90.50 285 GLN A O 1
ATOM 2004 N N . LYS A 1 286 ? -25.784 -2.358 22.933 1.00 91.06 286 LYS A N 1
ATOM 2005 C CA . LYS A 1 286 ? -27.177 -2.156 22.494 1.00 91.06 286 LYS A CA 1
ATOM 2006 C C . LYS A 1 286 ? -27.446 -2.813 21.142 1.00 91.06 286 LYS A C 1
ATOM 2008 O O . LYS A 1 286 ? -28.498 -3.417 20.954 1.00 91.06 286 LYS A O 1
ATOM 2013 N N . THR A 1 287 ? -26.496 -2.705 20.213 1.00 86.81 287 THR A N 1
ATOM 2014 C CA . THR A 1 287 ? -26.601 -3.319 18.883 1.00 86.81 287 THR A CA 1
ATOM 2015 C C . THR A 1 287 ? -26.635 -4.844 18.991 1.00 86.81 287 THR A C 1
ATOM 2017 O O . THR A 1 287 ? -27.505 -5.476 18.400 1.00 86.81 287 THR A O 1
ATOM 2020 N N . ALA A 1 288 ? -25.762 -5.442 19.807 1.00 85.44 288 ALA A N 1
ATOM 2021 C CA . ALA A 1 288 ? -25.756 -6.886 20.042 1.00 85.44 288 ALA A CA 1
ATOM 2022 C C . ALA A 1 288 ? -27.065 -7.387 20.685 1.00 85.44 288 ALA A C 1
ATOM 2024 O O . ALA A 1 288 ? -27.615 -8.401 20.255 1.00 85.44 288 ALA A O 1
ATOM 2025 N N . GLU A 1 289 ? -27.597 -6.664 21.675 1.00 88.62 289 GLU A N 1
ATOM 2026 C CA . GLU A 1 289 ? -28.881 -6.980 22.318 1.00 88.62 289 GLU A CA 1
ATOM 2027 C C . GLU A 1 289 ? -30.066 -6.855 21.352 1.00 88.62 289 GLU A C 1
ATOM 2029 O O . GLU A 1 289 ? -30.996 -7.661 21.408 1.00 88.62 289 GLU A O 1
ATOM 2034 N N . ALA A 1 290 ? -30.045 -5.858 20.463 1.00 86.75 290 ALA A N 1
ATOM 2035 C CA . ALA A 1 290 ? -31.059 -5.701 19.430 1.00 86.75 290 ALA A CA 1
ATOM 2036 C C . ALA A 1 290 ? -31.030 -6.885 18.457 1.00 86.75 290 ALA A C 1
ATOM 2038 O O . ALA A 1 290 ? -32.067 -7.506 18.245 1.00 86.75 290 ALA A O 1
ATOM 2039 N N . THR A 1 291 ? -29.857 -7.255 17.936 1.00 84.38 291 THR A N 1
ATOM 2040 C CA . THR A 1 291 ? -29.707 -8.392 17.015 1.00 84.38 291 THR A CA 1
ATOM 2041 C C . THR A 1 291 ? -30.156 -9.707 17.654 1.00 84.38 291 THR A C 1
ATOM 2043 O O . THR A 1 291 ? -30.867 -10.481 17.019 1.00 84.38 291 THR A O 1
ATOM 2046 N N . ALA A 1 292 ? -29.831 -9.943 18.930 1.00 82.25 292 ALA A N 1
ATOM 2047 C CA . ALA A 1 292 ? -30.228 -11.161 19.639 1.00 82.25 292 ALA A CA 1
ATOM 2048 C C . ALA A 1 292 ? -31.756 -11.337 19.756 1.00 82.25 292 ALA A C 1
ATOM 2050 O O . ALA A 1 292 ? -32.238 -12.465 19.734 1.00 82.25 292 ALA A O 1
ATOM 2051 N N . LYS A 1 293 ? -32.527 -10.242 19.837 1.00 78.50 293 LYS A N 1
ATOM 2052 C CA . LYS A 1 293 ? -34.000 -10.281 19.946 1.00 78.50 293 LYS A CA 1
ATOM 2053 C C . LYS A 1 293 ? -34.724 -10.659 18.652 1.00 78.50 293 LYS A C 1
ATOM 2055 O O . LYS A 1 293 ? -35.897 -11.000 18.719 1.00 78.50 293 LYS A O 1
ATOM 2060 N N . TYR A 1 294 ? -34.065 -10.566 17.497 1.00 71.69 294 TYR A N 1
ATOM 2061 C CA . TYR A 1 294 ? -34.667 -10.871 16.190 1.00 71.69 294 TYR A CA 1
ATOM 2062 C C . TYR A 1 294 ? -34.252 -12.241 15.629 1.00 71.69 294 TYR A C 1
ATOM 2064 O O . TYR A 1 294 ? -34.718 -12.624 14.560 1.00 71.69 294 TYR A O 1
ATOM 2072 N N . VAL A 1 295 ? -33.372 -12.967 16.327 1.00 64.25 295 VAL A N 1
ATOM 2073 C CA . VAL A 1 295 ? -32.875 -14.300 15.928 1.00 64.25 295 VAL A CA 1
ATOM 2074 C C . VAL A 1 295 ? -33.545 -15.431 16.736 1.00 64.25 295 VAL A C 1
ATOM 2076 O O . VAL A 1 295 ? -33.340 -16.607 16.444 1.00 64.25 295 VAL A O 1
ATOM 2079 N N . THR A 1 296 ? -34.381 -15.085 17.720 1.00 49.28 296 THR A N 1
ATOM 2080 C CA . THR A 1 296 ? -35.268 -16.001 18.465 1.00 49.28 296 THR A CA 1
ATOM 2081 C C . THR A 1 296 ? -36.685 -15.958 17.926 1.00 49.28 296 THR A C 1
ATOM 2083 O O . THR A 1 296 ? -37.292 -17.040 17.791 1.00 49.28 296 THR A O 1
#

Secondary structure (DSSP, 8-state):
------HHHHHHGGGSTTS-HHHHHHHHHHHHHHHTSSS--S--TTHHHHHHHHHHHS-TTTHHHHHHHHHHHHHH-HHHHHHHHHTTHHHHHHHHHHHS---TTSTTT---TTSHHHHHHHHHHHHHHHHHHHHHHHS-HHHHHHHHHTTHHHHHHTT-STTS-HHHHHHHHHHHHHHHTS-HHHHHHHHHTTHHHHHHHHHHH-TT-HHHHHHHHHHHHHHHTT-HHHHHHHHHSTTHHHHHHHHTT-SS-HHHHHHHHHHHHHHHH-GGGHHHHHHHHHHHHHHHHHHHHT--